Protein AF-A0A1Y1ML78-F1 (afdb_monomer)

Sequence (227 aa):
PRFTDDIIVRNSMIEGKWGEEERDGNLPIKSGQEFSLKIISGTEEYIIDINGTRYCTYKHRLPPHSVITALIWGKIRPFKFVVKNPQPIINPRDLFWRQLGGHLRRVESCVSGVTWGIGYDHTGWVYNYGWGGSFIGSLDSHNINSMTDSQDYRLYENQRWNPVSGYTSTGLPTDRHMWSDATGKQKRTRDQVKLPSMHWQWVSDWLVDFHVPGGVDREGWQLCAAA

Nearest PDB structures (foldseek):
  6gkt-assembly3_E  TM=9.398E-01  e=2.449E-03  Homo sapiens
  2d6p-assembly1_A  TM=9.690E-01  e=4.001E-03  Mus musculus
  7tky-assembly1_B  TM=9.718E-01  e=4.462E-03  Homo sapiens
  2d6k-assembly1_B  TM=9.780E-01  e=4.225E-03  Mus musculus
  5xri-assembly1_A-2  TM=9.310E-01  e=3.397E-03  Homo sapiens

Mean predicted aligned error: 16.48 Å

Solvent-accessible surface area (backbone atoms only — not comparable to full-atom values): 15276 Å² total; per-residue (Å²): 113,42,79,92,75,49,28,39,72,45,74,54,73,57,97,91,39,74,58,77,74,46,59,78,65,70,52,97,73,56,92,95,56,88,80,48,80,46,78,43,83,53,96,67,28,35,39,34,27,47,71,90,37,83,66,53,74,46,70,62,88,58,69,76,87,73,67,86,78,87,87,88,86,71,101,70,83,88,90,80,86,85,87,85,68,100,60,76,95,62,58,77,86,77,60,74,92,73,88,83,83,81,72,64,73,44,75,51,52,37,85,85,59,53,33,34,33,30,34,78,86,70,48,78,46,74,63,82,85,66,81,83,75,66,80,88,83,81,70,92,59,91,86,66,76,79,81,85,89,78,64,77,50,70,44,28,67,49,66,41,77,44,98,87,78,42,70,34,85,71,73,59,97,87,50,67,48,52,30,9,39,96,81,52,76,47,74,41,52,79,93,70,68,69,70,51,27,90,88,56,75,81,76,46,70,78,37,73,45,57,83,52,94,89,66,43,61,101,86,22,69,54,29,34,40,27,65

Radius of gyration: 25.61 Å; Cα contacts (8 Å, |Δi|>4): 288; chains: 1; bounding box: 55×56×71 Å

Foldseek 3Di:
DDVVVQWDWDWDQDPNDTDDIDTDFGNPDDPPDDKDWDWDDDPFWIFIDIRNHGGDIGGDPDDPLVDDDDDDDDPDDDPDDDDDDPDDNDDPVNDDDDQDADDFPDWAAAAVQWIWTARPVRDIGTDPPDPRFDDPPDDDPPRHDGDDDDDKDKKAADWDQDPPPGTDLDDDPPAQARIDDPVSHDHDDPVNDDDRYPPDDFPDFFDQAQDDDVGDPPVRHTTGITD

pLDDT: mean 77.48, std 15.76, range [42.16, 97.94]

Organism: Photinus pyralis (NCBI:txid7054)

Structure (mmCIF, N/CA/C/O backbone):
data_AF-A0A1Y1ML78-F1
#
_entry.id   AF-A0A1Y1ML78-F1
#
loop_
_atom_site.group_PDB
_atom_site.id
_atom_site.type_symbol
_atom_site.label_atom_id
_atom_site.label_alt_id
_atom_site.label_comp_id
_atom_site.label_asym_id
_atom_site.label_entity_id
_atom_site.label_seq_id
_atom_site.pdbx_PDB_ins_code
_atom_site.Cartn_x
_atom_site.Cartn_y
_atom_site.Cartn_z
_atom_site.occupancy
_atom_site.B_iso_or_equiv
_atom_site.auth_seq_id
_atom_site.auth_comp_id
_atom_site.auth_asym_id
_atom_site.auth_atom_id
_atom_site.pdbx_PDB_model_num
ATOM 1 N N . PRO A 1 1 ? -17.638 6.027 3.117 1.00 91.25 1 PRO A N 1
ATOM 2 C CA . PRO A 1 1 ? -18.590 7.165 3.026 1.00 91.25 1 PRO A CA 1
ATOM 3 C C . PRO A 1 1 ? -19.710 6.858 2.030 1.00 91.25 1 PRO A C 1
ATOM 5 O O . PRO A 1 1 ? -19.413 6.396 0.930 1.00 91.25 1 PRO A O 1
ATOM 8 N N . ARG A 1 2 ? -20.970 7.066 2.421 1.00 93.06 2 ARG A N 1
ATOM 9 C CA . ARG A 1 2 ? -22.145 6.909 1.556 1.00 93.06 2 ARG A CA 1
ATOM 10 C C . ARG A 1 2 ? -22.708 8.306 1.278 1.00 93.06 2 ARG A C 1
ATOM 12 O O . ARG A 1 2 ? -23.363 8.887 2.131 1.00 93.06 2 ARG A O 1
ATOM 19 N N . PHE A 1 3 ? -22.406 8.853 0.098 1.00 91.44 3 PHE A N 1
ATOM 20 C CA . PHE A 1 3 ? -22.818 10.212 -0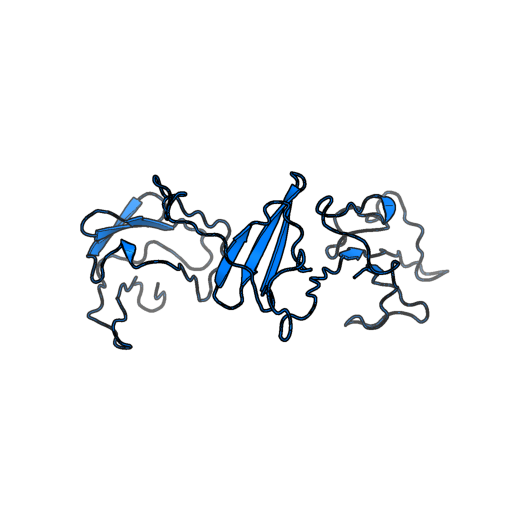.290 1.00 91.44 3 PHE A CA 1
ATOM 21 C C . PHE A 1 3 ? -24.328 10.349 -0.536 1.00 91.44 3 PHE A C 1
ATOM 23 O O . PHE A 1 3 ? -24.848 11.450 -0.439 1.00 91.44 3 PHE A O 1
ATOM 30 N N . THR A 1 4 ? -25.028 9.258 -0.861 1.00 90.88 4 THR A N 1
ATOM 31 C CA . THR A 1 4 ? -26.491 9.257 -1.053 1.00 90.88 4 THR A CA 1
ATOM 32 C C . THR A 1 4 ? -27.244 9.508 0.246 1.00 90.88 4 THR A C 1
ATOM 34 O O . THR A 1 4 ? -28.269 10.176 0.238 1.00 90.88 4 THR A O 1
ATOM 37 N N . ASP A 1 5 ? -26.704 8.985 1.345 1.00 90.31 5 ASP A N 1
ATOM 38 C CA . ASP A 1 5 ? -27.340 8.991 2.663 1.00 90.31 5 ASP A CA 1
ATOM 39 C C . ASP A 1 5 ? -26.718 10.064 3.574 1.00 90.31 5 ASP A C 1
ATOM 41 O O . ASP A 1 5 ? -27.026 10.118 4.759 1.00 90.31 5 ASP A O 1
ATOM 45 N N . ASP A 1 6 ? -25.793 10.862 3.028 1.00 93.06 6 ASP A N 1
ATOM 46 C CA . ASP A 1 6 ? -25.005 11.882 3.725 1.00 93.06 6 ASP A CA 1
ATOM 47 C C . ASP A 1 6 ? -24.329 11.375 5.016 1.00 93.06 6 ASP A C 1
ATOM 49 O O . ASP A 1 6 ? -24.326 12.041 6.051 1.00 93.06 6 ASP A O 1
ATOM 53 N N . ILE A 1 7 ? -23.740 10.167 4.966 1.00 94.56 7 ILE A N 1
ATOM 54 C CA . ILE A 1 7 ? -23.256 9.479 6.175 1.00 94.56 7 ILE A CA 1
ATOM 55 C C . ILE A 1 7 ? -21.919 8.748 5.999 1.00 94.56 7 ILE A C 1
ATOM 57 O O . ILE A 1 7 ? -21.563 8.240 4.926 1.00 94.56 7 ILE A O 1
ATOM 61 N N . ILE A 1 8 ? -21.174 8.619 7.099 1.00 96.25 8 ILE A N 1
ATOM 62 C CA . ILE A 1 8 ? -20.005 7.739 7.201 1.00 96.25 8 ILE A CA 1
ATOM 63 C C . ILE A 1 8 ? -20.336 6.557 8.112 1.00 96.25 8 ILE A C 1
ATOM 65 O O . ILE A 1 8 ? -20.414 6.683 9.331 1.00 96.25 8 ILE A O 1
ATOM 69 N N . VAL A 1 9 ? -20.465 5.380 7.499 1.00 96.94 9 VAL A N 1
ATOM 70 C CA . VAL A 1 9 ? -20.658 4.115 8.215 1.00 96.94 9 VAL A CA 1
ATOM 71 C C . VAL A 1 9 ? -19.310 3.500 8.583 1.00 96.94 9 VAL A C 1
ATOM 73 O O . VAL A 1 9 ? -18.439 3.367 7.719 1.00 96.94 9 VAL A O 1
ATOM 76 N N . ARG A 1 10 ? -19.166 3.094 9.846 1.00 97.38 10 ARG A N 1
ATOM 77 C CA . ARG A 1 10 ? -18.041 2.299 10.364 1.00 97.38 10 ARG A CA 1
ATOM 78 C C . ARG A 1 10 ? -18.559 0.953 10.862 1.00 97.38 10 ARG A C 1
ATOM 80 O O . ARG A 1 10 ? -19.623 0.887 11.473 1.00 97.38 10 ARG A O 1
ATOM 87 N N . ASN A 1 11 ? -17.832 -0.122 10.573 1.00 97.88 11 ASN A N 1
ATOM 88 C CA . ASN A 1 11 ? -18.196 -1.470 11.002 1.00 97.88 11 ASN A CA 1
ATOM 89 C C . ASN A 1 11 ? -16.965 -2.394 11.003 1.00 97.88 11 ASN A C 1
ATOM 91 O O . ASN A 1 11 ? -15.931 -2.055 10.429 1.00 97.88 11 ASN A O 1
ATOM 95 N N . SER A 1 12 ? -17.102 -3.569 11.615 1.00 97.38 12 SER A N 1
ATOM 96 C CA . SER A 1 12 ? -16.136 -4.666 11.586 1.00 97.38 12 SER A CA 1
ATOM 97 C C . SER A 1 12 ? -16.794 -5.901 10.979 1.00 97.38 12 SER A C 1
ATOM 99 O O . SER A 1 12 ? -17.927 -6.234 11.334 1.00 97.38 12 SER A O 1
ATOM 101 N N . MET A 1 13 ? -16.085 -6.580 10.077 1.00 95.44 13 MET A N 1
ATOM 102 C CA . MET A 1 13 ? -16.459 -7.916 9.617 1.00 95.44 13 MET A CA 1
ATOM 103 C C . MET A 1 13 ? -15.637 -8.946 10.394 1.00 95.44 13 MET A C 1
ATOM 105 O O . MET A 1 13 ? -14.412 -8.950 10.297 1.00 95.44 13 MET A O 1
ATOM 109 N N . ILE A 1 14 ? -16.307 -9.806 11.156 1.00 93.69 14 ILE A N 1
ATOM 110 C CA . ILE A 1 14 ? -15.690 -10.846 11.988 1.00 93.69 14 ILE A CA 1
ATOM 111 C C . ILE A 1 14 ? -16.315 -12.177 11.570 1.00 93.69 14 ILE A C 1
ATOM 113 O O . ILE A 1 14 ? -17.536 -12.279 11.479 1.00 93.69 14 ILE A O 1
ATOM 117 N N . GLU A 1 15 ? -15.483 -13.165 11.229 1.00 93.06 15 GLU A N 1
ATOM 118 C CA . GLU A 1 15 ? -15.935 -14.489 10.759 1.00 93.06 15 GLU A CA 1
ATOM 119 C C . GLU A 1 15 ? -16.937 -14.413 9.587 1.00 93.06 15 GLU A C 1
ATOM 121 O O . GLU A 1 15 ? -17.946 -15.115 9.532 1.00 93.06 15 GLU A O 1
ATOM 126 N N . GLY A 1 16 ? -16.679 -13.500 8.644 1.00 93.56 16 GLY A N 1
ATOM 127 C CA . GLY A 1 16 ? -17.520 -13.295 7.459 1.00 93.56 16 GLY A CA 1
ATOM 128 C C . GLY A 1 16 ? -18.852 -12.583 7.723 1.00 93.56 16 GLY A C 1
ATOM 129 O O . GLY A 1 16 ? -19.645 -12.428 6.795 1.00 93.56 16 GLY A O 1
ATOM 130 N N . LYS A 1 17 ? -19.112 -12.120 8.952 1.00 95.94 17 LYS A N 1
ATOM 131 C CA . LYS A 1 17 ? -20.347 -11.416 9.325 1.00 95.94 17 LYS A CA 1
ATOM 132 C C . LYS A 1 17 ? -20.062 -9.969 9.704 1.00 95.94 17 LYS A C 1
ATOM 134 O O . LYS A 1 17 ? -19.121 -9.680 10.439 1.00 95.94 17 LYS A O 1
ATOM 139 N N . TRP A 1 18 ? -20.892 -9.056 9.210 1.00 97.12 18 TRP A N 1
ATOM 140 C CA . TRP A 1 18 ? -20.875 -7.659 9.638 1.00 97.12 18 TRP A CA 1
ATOM 141 C C . TRP A 1 18 ? -21.484 -7.519 11.035 1.00 97.12 18 TRP A C 1
ATOM 143 O O . TRP A 1 18 ? -22.532 -8.103 11.309 1.00 97.12 18 TRP A O 1
ATOM 153 N N . GLY A 1 19 ? -20.835 -6.741 11.900 1.00 97.31 19 GLY A N 1
ATOM 154 C CA . GLY A 1 19 ? -21.378 -6.366 13.205 1.00 97.31 19 GLY A CA 1
ATOM 155 C C . GLY A 1 19 ? -22.355 -5.188 13.134 1.00 97.31 19 GLY A C 1
ATOM 156 O O . GLY A 1 19 ? -22.859 -4.830 12.067 1.00 97.31 19 GLY A O 1
ATOM 157 N N . GLU A 1 20 ? -22.591 -4.544 14.278 1.00 97.31 20 GLU A N 1
ATOM 158 C CA . GLU A 1 20 ? -23.442 -3.351 14.355 1.00 97.31 20 GLU A CA 1
ATOM 159 C C . GLU A 1 20 ? -22.788 -2.142 13.676 1.00 97.31 20 GLU A C 1
ATOM 161 O O . GLU A 1 20 ? -21.602 -1.866 13.867 1.00 97.31 20 GLU A O 1
ATOM 166 N N . GLU A 1 21 ? -23.548 -1.406 12.872 1.00 97.94 21 GLU A N 1
ATOM 167 C CA . GLU A 1 21 ? -23.043 -0.218 12.188 1.00 97.94 21 GLU A CA 1
ATOM 168 C C . GLU A 1 21 ? -23.009 1.000 13.120 1.00 97.94 21 GLU A C 1
ATOM 170 O O . GLU A 1 21 ? -24.004 1.340 13.754 1.00 97.94 21 GLU A O 1
ATOM 175 N N . GLU A 1 22 ? -21.887 1.718 13.122 1.00 97.88 22 GLU A N 1
ATOM 176 C CA . GLU A 1 22 ? -21.772 3.036 13.748 1.00 97.88 22 GLU A CA 1
ATOM 177 C C . GLU A 1 22 ? -21.958 4.123 12.687 1.00 97.88 22 GLU A C 1
ATOM 179 O O . GLU A 1 22 ? -21.283 4.144 11.649 1.00 97.88 22 GLU A O 1
ATOM 184 N N . ARG A 1 23 ? -22.934 4.998 12.938 1.00 95.56 23 ARG A N 1
ATOM 185 C CA . ARG A 1 23 ? -23.524 5.930 11.965 1.00 95.56 23 ARG A CA 1
ATOM 186 C C . ARG A 1 23 ? -23.559 7.381 12.458 1.00 95.56 23 ARG A C 1
ATOM 188 O O . ARG A 1 23 ? -24.080 8.242 11.766 1.00 95.56 23 ARG A O 1
ATOM 195 N N . ASP A 1 24 ? -23.025 7.652 13.642 1.00 90.44 24 ASP A N 1
ATOM 196 C CA . ASP A 1 24 ? -22.915 8.998 14.205 1.00 90.44 24 ASP A CA 1
ATOM 197 C C . ASP A 1 24 ? -22.038 9.934 13.347 1.00 90.44 24 ASP A C 1
ATOM 199 O O . ASP A 1 24 ? -21.115 9.508 12.644 1.00 90.44 24 ASP A O 1
ATOM 203 N N . GLY A 1 25 ? -22.335 11.231 13.429 1.00 87.88 25 GLY A N 1
ATOM 204 C CA . GLY A 1 25 ? -21.662 12.280 12.663 1.00 87.88 25 GLY A CA 1
ATOM 205 C C . GLY A 1 25 ? -22.311 12.571 11.305 1.00 87.88 25 GLY A C 1
ATOM 206 O O . GLY A 1 25 ? -23.075 11.779 10.761 1.00 87.88 25 GLY A O 1
ATOM 207 N N . ASN A 1 26 ? -22.027 13.761 10.779 1.00 89.94 26 ASN A N 1
ATOM 208 C CA . ASN A 1 26 ? -22.438 14.199 9.442 1.00 89.94 26 ASN A CA 1
ATOM 209 C C . ASN A 1 26 ? -21.429 13.741 8.372 1.00 89.94 26 ASN A C 1
ATOM 211 O O . ASN A 1 26 ? -20.429 13.105 8.682 1.00 89.94 26 ASN A O 1
ATOM 215 N N . LEU A 1 27 ? -21.639 14.079 7.100 1.00 94.31 27 LEU A N 1
ATOM 216 C CA . LEU A 1 27 ? -20.634 13.848 6.060 1.00 94.31 27 LEU A CA 1
ATOM 217 C C . LEU A 1 27 ? -19.772 15.108 5.828 1.00 94.31 27 LEU A C 1
ATOM 219 O O . LEU A 1 27 ? -20.187 16.026 5.123 1.00 94.31 27 LEU A O 1
ATOM 223 N N . PRO A 1 28 ? -18.534 15.181 6.357 1.00 94.81 28 PRO A N 1
ATOM 224 C CA . PRO A 1 28 ? -17.668 16.361 6.220 1.00 94.81 28 PRO A CA 1
ATOM 225 C C . PRO A 1 28 ? -16.954 16.472 4.859 1.00 94.81 28 PRO A C 1
ATOM 227 O O . PRO A 1 28 ? -16.041 17.285 4.705 1.00 94.81 28 PRO A O 1
ATOM 230 N N . ILE A 1 29 ? -17.310 15.639 3.878 1.00 94.75 29 ILE A N 1
ATOM 231 C CA . ILE A 1 29 ? -16.657 15.573 2.564 1.00 94.75 29 ILE A CA 1
ATOM 232 C C . ILE A 1 29 ? -17.686 15.684 1.444 1.00 94.75 29 ILE A C 1
ATOM 234 O O . ILE A 1 29 ? -18.816 15.225 1.575 1.00 94.75 29 ILE A O 1
ATOM 238 N N . LYS A 1 30 ? -17.279 16.254 0.308 1.00 93.31 30 LYS A N 1
ATOM 239 C CA . LYS A 1 30 ? -18.128 16.414 -0.879 1.00 93.31 30 LYS A CA 1
ATOM 240 C C . LYS A 1 30 ? -17.485 15.759 -2.094 1.00 93.31 30 LYS A C 1
ATOM 242 O O . LYS A 1 30 ? -16.262 15.694 -2.203 1.00 93.31 30 LYS A O 1
ATOM 247 N N . SER A 1 31 ? -18.316 15.277 -3.017 1.00 92.00 31 SER A N 1
ATOM 248 C CA . SER A 1 31 ? -17.833 14.721 -4.284 1.00 92.00 31 SER A CA 1
ATOM 249 C C . SER A 1 31 ? -17.020 15.767 -5.054 1.00 92.00 31 SER A C 1
ATOM 251 O O . SER A 1 31 ? -17.418 16.927 -5.136 1.00 92.00 31 SER A O 1
ATOM 253 N N . GLY A 1 32 ? -15.873 15.359 -5.600 1.00 91.88 32 GLY A N 1
ATOM 254 C CA . GLY A 1 32 ? -14.953 16.236 -6.332 1.00 91.88 32 GLY A CA 1
ATOM 255 C C . GLY A 1 32 ? -14.038 17.100 -5.457 1.00 91.88 32 GLY A C 1
ATOM 256 O O . GLY A 1 32 ? -13.107 17.695 -5.989 1.00 91.88 32 GLY A O 1
ATOM 257 N N . GLN A 1 33 ? -14.251 17.145 -4.138 1.00 93.69 33 GLN A N 1
ATOM 258 C CA . GLN A 1 33 ? -13.395 17.889 -3.219 1.00 93.69 33 GLN A CA 1
ATOM 259 C C . GLN A 1 33 ? -12.264 17.006 -2.677 1.00 93.69 33 GLN A C 1
ATOM 261 O O . GLN A 1 33 ? -12.469 15.840 -2.330 1.00 93.69 33 GLN A O 1
ATOM 266 N N . GLU A 1 34 ? -11.070 17.581 -2.561 1.00 95.88 34 GLU A N 1
ATOM 267 C CA . GLU A 1 34 ? -9.964 16.955 -1.841 1.00 95.88 34 GLU A CA 1
ATOM 268 C C . GLU A 1 34 ? -10.246 16.913 -0.335 1.00 95.88 34 GLU A C 1
ATOM 270 O O . GLU A 1 34 ? -10.836 17.832 0.239 1.00 95.88 34 GLU A O 1
ATOM 275 N N . PHE A 1 35 ? -9.803 15.843 0.319 1.00 96.19 35 PHE A N 1
ATOM 276 C CA . PHE A 1 35 ? -9.880 15.718 1.767 1.00 96.19 35 PHE A CA 1
ATOM 277 C C . PHE A 1 35 ? -8.665 14.973 2.311 1.00 96.19 35 PHE A C 1
ATOM 279 O O . PHE A 1 35 ? -8.008 14.208 1.600 1.00 96.19 35 PHE A O 1
ATOM 286 N N . SER A 1 36 ? -8.385 15.173 3.596 1.00 96.94 36 SER A N 1
ATOM 287 C CA . SER A 1 36 ? -7.422 14.356 4.335 1.00 96.94 36 SER A CA 1
ATOM 288 C C . SER A 1 36 ? -8.148 13.471 5.340 1.00 96.94 36 SER A C 1
ATOM 290 O O . SER A 1 36 ? -9.052 13.925 6.035 1.00 96.94 36 SER A O 1
ATOM 292 N N . LEU A 1 37 ? -7.744 12.204 5.407 1.00 96.81 37 LEU A N 1
ATOM 293 C CA . LEU A 1 37 ? -8.207 11.238 6.397 1.00 96.81 37 LEU A CA 1
ATOM 294 C C . LEU A 1 37 ? -7.004 10.778 7.208 1.00 96.81 37 LEU A C 1
ATOM 296 O O . LEU A 1 37 ? -6.008 10.318 6.644 1.00 96.81 37 LEU A O 1
ATOM 300 N N . LYS A 1 38 ? -7.105 10.889 8.527 1.00 97.62 38 LYS A N 1
ATOM 301 C CA . LYS A 1 38 ? -6.108 10.369 9.454 1.00 97.62 38 LYS A CA 1
ATOM 302 C C . LYS A 1 38 ? -6.803 9.433 10.429 1.00 97.62 38 LYS A C 1
ATOM 304 O O . LYS A 1 38 ? -7.734 9.837 11.115 1.00 97.62 38 LYS A O 1
ATOM 309 N N . ILE A 1 39 ? -6.331 8.195 10.477 1.00 97.25 39 ILE A N 1
ATOM 310 C CA . ILE A 1 39 ? -6.790 7.186 11.427 1.00 97.25 39 ILE A CA 1
ATOM 311 C C . ILE A 1 39 ? -5.627 6.917 12.374 1.00 97.25 39 ILE A C 1
ATOM 313 O O . ILE A 1 39 ? -4.540 6.545 11.932 1.00 97.25 39 ILE A O 1
ATOM 317 N N . ILE A 1 40 ? -5.840 7.153 13.662 1.00 95.75 40 ILE A N 1
ATOM 318 C CA . ILE A 1 40 ? -4.848 6.938 14.713 1.00 95.75 40 ILE A CA 1
ATOM 319 C C . ILE A 1 40 ? -5.333 5.761 15.554 1.00 95.75 40 ILE A C 1
ATOM 321 O O . ILE A 1 40 ? -6.445 5.793 16.072 1.00 95.75 40 ILE A O 1
ATOM 325 N N . SER A 1 41 ? -4.510 4.724 15.696 1.00 94.75 41 SER A N 1
ATOM 326 C CA . SER A 1 41 ? -4.796 3.630 16.627 1.00 94.75 41 SER A CA 1
ATOM 327 C C . SER A 1 41 ? -4.455 4.084 18.045 1.00 94.75 41 SER A C 1
ATOM 329 O O . SER A 1 41 ? -3.278 4.195 18.385 1.00 94.75 41 SER A O 1
ATOM 331 N N . GLY A 1 42 ? -5.473 4.385 18.850 1.00 92.88 42 GLY A N 1
ATOM 332 C CA . GLY A 1 42 ? -5.331 4.577 20.291 1.00 92.88 42 GLY A CA 1
ATOM 333 C C . GLY A 1 42 ? -5.358 3.244 21.041 1.00 92.88 42 GLY A C 1
ATOM 334 O O . GLY A 1 42 ? -5.428 2.177 20.427 1.00 92.88 42 GLY A O 1
ATOM 335 N N . THR A 1 43 ? -5.321 3.312 22.373 1.00 92.00 43 THR A N 1
ATOM 336 C CA . THR A 1 43 ? -5.346 2.127 23.247 1.00 92.00 43 THR A CA 1
ATOM 337 C C . THR A 1 43 ? -6.680 1.380 23.170 1.00 92.00 43 THR A C 1
ATOM 339 O O . THR A 1 43 ? -6.683 0.169 22.997 1.00 92.00 43 THR A O 1
ATOM 342 N N . GLU A 1 44 ? -7.803 2.103 23.216 1.00 95.12 44 GLU A N 1
ATOM 343 C CA . GLU A 1 44 ? -9.160 1.522 23.292 1.00 95.12 44 GLU A CA 1
ATOM 344 C C . GLU A 1 44 ? -9.976 1.693 22.001 1.00 95.12 44 GLU A C 1
ATOM 346 O O . GLU A 1 44 ? -10.981 1.019 21.767 1.00 95.12 44 GLU A O 1
ATOM 351 N N . GLU A 1 45 ? -9.560 2.622 21.146 1.00 97.44 45 GLU A N 1
ATOM 352 C CA . GLU A 1 45 ? -10.323 3.028 19.974 1.00 97.44 45 GLU A CA 1
ATOM 353 C C . GLU A 1 45 ? -9.421 3.549 18.860 1.00 97.44 45 GLU A C 1
ATOM 355 O O . GLU A 1 45 ? -8.306 4.034 19.082 1.00 97.44 45 GLU A O 1
ATOM 360 N N . TYR A 1 46 ? -9.940 3.496 17.641 1.00 97.75 46 TYR A N 1
ATOM 361 C CA . TYR A 1 46 ? -9.450 4.311 16.552 1.00 97.75 46 TYR A CA 1
ATOM 362 C C . TYR A 1 46 ? -9.994 5.724 16.677 1.00 97.75 46 TYR A C 1
ATOM 364 O O . TYR A 1 46 ? -11.183 5.962 16.873 1.00 97.75 46 TYR A O 1
ATOM 372 N N . ILE A 1 47 ? -9.098 6.672 16.489 1.00 97.69 47 ILE A N 1
ATOM 373 C CA . ILE A 1 47 ? -9.382 8.090 16.407 1.00 97.69 47 ILE A CA 1
ATOM 374 C C . ILE A 1 47 ? -9.390 8.470 14.929 1.00 97.69 47 ILE A C 1
ATOM 376 O O . ILE A 1 47 ? -8.404 8.232 14.227 1.00 97.69 47 ILE A O 1
ATOM 380 N N . ILE A 1 48 ? -10.486 9.062 14.458 1.00 97.62 48 ILE A N 1
ATOM 381 C CA . ILE A 1 48 ? -10.664 9.410 13.049 1.00 97.62 48 ILE A CA 1
ATOM 382 C C . ILE A 1 48 ? -10.740 10.930 12.927 1.00 97.62 48 ILE A C 1
ATOM 384 O O . ILE A 1 48 ? -11.704 11.551 13.378 1.00 97.62 4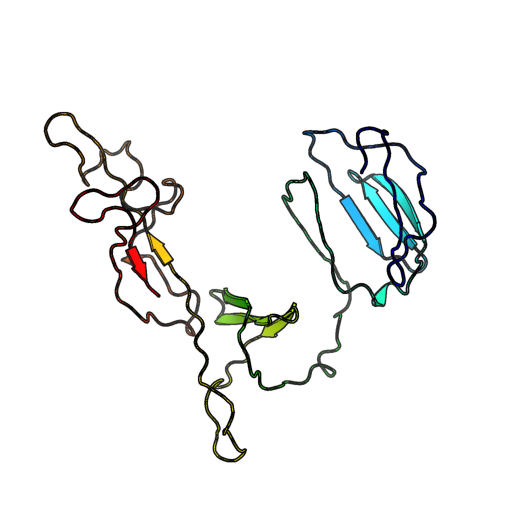8 ILE A O 1
ATOM 388 N N . ASP A 1 49 ? -9.735 11.524 12.286 1.00 97.88 49 ASP A N 1
ATOM 389 C CA . ASP A 1 49 ? -9.743 12.935 11.903 1.00 97.88 49 ASP A CA 1
ATOM 390 C C . ASP A 1 49 ? -10.004 13.062 10.397 1.00 97.88 49 ASP A C 1
ATOM 392 O O . ASP A 1 49 ? -9.397 12.356 9.580 1.00 97.88 49 ASP A O 1
ATOM 396 N N . ILE A 1 50 ? -10.856 14.015 10.022 1.00 97.38 50 ILE A N 1
ATOM 397 C CA . ILE A 1 50 ? -11.109 14.396 8.632 1.00 97.38 50 ILE A CA 1
ATOM 398 C C . ILE A 1 50 ? -10.800 15.883 8.481 1.00 97.38 50 ILE A C 1
ATOM 400 O O . ILE A 1 50 ? -11.264 16.705 9.266 1.00 97.38 50 ILE A O 1
ATOM 404 N N . ASN A 1 51 ? -9.989 16.238 7.482 1.00 96.25 51 ASN A N 1
ATOM 405 C CA . ASN A 1 51 ? -9.578 17.623 7.212 1.00 96.25 51 ASN A CA 1
ATOM 406 C C . ASN A 1 51 ? -8.915 18.325 8.409 1.00 96.25 51 ASN A C 1
ATOM 408 O O . ASN A 1 51 ? -9.042 19.531 8.587 1.00 96.25 51 ASN A O 1
ATOM 412 N N . GLY A 1 52 ? -8.180 17.563 9.224 1.00 95.69 52 GLY A N 1
ATOM 413 C CA . GLY A 1 52 ? -7.473 18.078 10.399 1.00 95.69 52 GLY A CA 1
ATOM 414 C C . GLY A 1 52 ? -8.345 18.261 11.645 1.00 95.69 52 GLY A C 1
ATOM 415 O O . GLY A 1 52 ? -7.805 18.587 12.699 1.00 95.69 52 GLY A O 1
ATOM 416 N N . THR A 1 53 ? -9.651 18.006 11.559 1.00 95.94 53 THR A N 1
ATOM 417 C CA . THR A 1 53 ? -10.583 18.075 12.689 1.00 95.94 53 THR A CA 1
ATOM 418 C C . THR A 1 53 ? -11.001 16.672 13.114 1.00 95.94 53 THR A C 1
ATOM 420 O O . THR A 1 53 ? -11.220 15.802 12.268 1.00 95.94 53 THR A O 1
ATOM 423 N N . ARG A 1 54 ? -11.132 16.446 14.427 1.00 96.50 54 ARG A N 1
ATOM 424 C CA . ARG A 1 54 ? -11.671 15.192 14.962 1.00 96.50 54 ARG A CA 1
ATOM 425 C C . ARG A 1 54 ? -13.087 14.987 14.434 1.00 96.50 54 ARG A C 1
ATOM 427 O O . ARG A 1 54 ? -13.959 15.805 14.707 1.00 96.50 54 ARG A O 1
ATOM 434 N N . TYR A 1 55 ? -13.297 13.898 13.704 1.00 97.06 55 TYR A N 1
ATOM 435 C CA . TYR A 1 55 ? -14.611 13.522 13.198 1.00 97.06 55 TYR A CA 1
ATOM 436 C C . TYR A 1 55 ? -15.341 12.637 14.211 1.00 97.06 55 TYR A C 1
ATOM 438 O O . TYR A 1 55 ? -16.412 12.997 14.688 1.00 97.06 55 TYR A O 1
ATOM 446 N N . CYS A 1 56 ? -14.740 11.505 14.581 1.00 97.00 56 CYS A N 1
ATOM 447 C CA . CYS A 1 56 ? -15.321 10.564 15.537 1.00 97.00 56 CYS A CA 1
ATOM 448 C C . CYS A 1 56 ? -14.250 9.653 16.152 1.00 97.00 56 CYS A C 1
ATOM 450 O O . CYS A 1 56 ? -13.051 9.770 15.858 1.00 97.00 56 CYS A O 1
ATOM 452 N N . THR A 1 57 ? -14.697 8.722 16.991 1.00 97.38 57 THR A N 1
ATOM 453 C CA . THR A 1 57 ? -13.913 7.556 17.394 1.00 97.38 57 THR A CA 1
ATOM 454 C C . THR A 1 57 ? -14.630 6.266 16.988 1.00 97.38 57 THR A C 1
ATOM 456 O O . THR A 1 57 ? -15.798 6.285 16.594 1.00 97.38 57 THR A O 1
ATOM 459 N N . TYR A 1 58 ? -13.899 5.154 16.976 1.00 97.94 58 TYR A N 1
ATOM 460 C CA . TYR A 1 58 ? -14.417 3.822 16.675 1.00 97.94 58 TYR A CA 1
ATOM 461 C C . TYR A 1 58 ? -13.753 2.817 17.612 1.00 97.94 58 TYR A C 1
ATOM 463 O O . TYR A 1 58 ? -12.550 2.577 17.500 1.00 97.94 58 TYR A O 1
ATOM 471 N N . LYS A 1 59 ? -14.511 2.256 18.558 1.00 97.88 59 LYS A N 1
ATOM 472 C CA . LYS A 1 59 ? -13.962 1.328 19.557 1.00 97.88 59 LYS A CA 1
ATOM 473 C C . LYS A 1 59 ? -13.380 0.084 18.893 1.00 97.88 59 LYS A C 1
ATOM 475 O O . LYS A 1 59 ? -13.952 -0.449 17.940 1.00 97.88 59 LYS A O 1
ATOM 480 N N . HIS A 1 60 ? -12.260 -0.403 19.421 1.00 97.31 60 HIS A N 1
ATOM 481 C CA . HIS A 1 60 ? -11.650 -1.638 18.932 1.00 97.31 60 HIS A CA 1
ATOM 482 C C . HIS A 1 60 ? -12.601 -2.817 19.164 1.00 97.31 60 HIS A C 1
ATOM 484 O O . HIS A 1 60 ? -12.970 -3.113 20.297 1.00 97.31 60 HIS A O 1
ATOM 490 N N . ARG A 1 61 ? -13.001 -3.501 18.086 1.00 97.12 61 ARG A N 1
ATOM 491 C CA . ARG A 1 61 ? -13.789 -4.752 18.156 1.00 97.12 61 ARG A CA 1
ATOM 492 C C . ARG A 1 61 ? -12.936 -6.008 17.989 1.00 97.12 61 ARG A C 1
ATOM 494 O O . ARG A 1 61 ? -13.388 -7.109 18.275 1.00 97.12 61 ARG A O 1
ATOM 501 N N . LEU A 1 62 ? -11.706 -5.824 17.525 1.00 94.81 62 LEU A N 1
ATOM 502 C CA . LEU A 1 62 ? -10.650 -6.822 17.459 1.00 94.81 62 LEU A CA 1
ATOM 503 C C . LEU A 1 62 ? -9.369 -6.194 18.015 1.00 94.81 62 LEU A C 1
ATOM 505 O O . LEU A 1 62 ? -9.251 -4.965 18.014 1.00 94.81 62 LEU A O 1
ATOM 509 N N . PRO A 1 63 ? -8.395 -7.001 18.461 1.00 92.38 63 PRO A N 1
ATOM 510 C CA . PRO A 1 63 ? -7.136 -6.465 18.948 1.00 92.38 63 PRO A CA 1
ATOM 511 C C . PRO A 1 63 ? -6.445 -5.623 17.860 1.00 92.38 63 PRO A C 1
ATOM 513 O O . PRO A 1 63 ? -6.212 -6.137 16.763 1.00 92.38 63 PRO A O 1
ATOM 516 N N . PRO A 1 64 ? -6.075 -4.356 18.122 1.00 89.88 64 PRO A N 1
ATOM 517 C CA . PRO A 1 64 ? -5.573 -3.453 17.081 1.00 89.88 64 PRO A CA 1
ATOM 518 C C . PRO A 1 64 ? -4.268 -3.937 16.436 1.00 89.88 64 PRO A C 1
ATOM 520 O O . PRO A 1 64 ? -4.018 -3.662 15.265 1.00 89.88 64 PRO A O 1
ATOM 523 N N . HIS A 1 65 ? -3.462 -4.715 17.166 1.00 84.06 65 HIS A N 1
ATOM 524 C CA . HIS A 1 65 ? -2.229 -5.326 16.661 1.00 84.06 65 HIS A CA 1
ATOM 525 C C . HIS A 1 65 ? -2.463 -6.439 15.623 1.00 84.06 65 HIS A C 1
ATOM 527 O O . HIS A 1 65 ? -1.520 -6.847 14.956 1.00 84.06 65 HIS A O 1
ATOM 533 N N . SER A 1 66 ? -3.697 -6.930 15.467 1.00 86.56 66 SER A N 1
ATOM 534 C CA . SER A 1 66 ? -4.047 -7.906 14.424 1.00 86.56 66 SER A CA 1
ATOM 535 C C . SER A 1 66 ? -4.201 -7.276 13.032 1.00 86.56 66 SER A C 1
ATOM 537 O O . SER A 1 66 ? -4.263 -7.989 12.030 1.00 86.56 66 SER A O 1
ATOM 539 N N . VAL A 1 67 ? -4.245 -5.941 12.939 1.00 87.62 67 VAL A N 1
ATOM 540 C CA . VAL A 1 67 ? -4.385 -5.233 11.663 1.00 87.62 67 VAL A CA 1
ATOM 541 C C . VAL A 1 67 ? -3.044 -5.192 10.933 1.00 87.62 67 VAL A C 1
ATOM 543 O O . VAL A 1 67 ? -2.150 -4.427 11.282 1.00 87.62 67 VAL A O 1
ATOM 546 N N . ILE A 1 68 ? -2.935 -5.986 9.870 1.00 81.06 68 ILE A N 1
ATOM 547 C CA . ILE A 1 68 ? -1.722 -6.092 9.040 1.00 81.06 68 ILE A CA 1
ATOM 548 C C . ILE A 1 68 ? -1.861 -5.440 7.660 1.00 81.06 68 ILE A C 1
ATOM 550 O O . ILE A 1 68 ? -0.884 -5.294 6.931 1.00 81.06 68 ILE A O 1
ATOM 554 N N . THR A 1 69 ? -3.076 -5.077 7.250 1.00 83.69 69 THR A N 1
ATOM 555 C CA . THR A 1 69 ? -3.355 -4.600 5.890 1.00 83.69 69 THR A CA 1
ATOM 556 C C . THR A 1 69 ? -4.335 -3.439 5.918 1.00 83.69 69 THR A C 1
ATOM 558 O O . THR A 1 69 ? -5.345 -3.478 6.615 1.00 83.69 69 THR A O 1
ATOM 561 N N . ALA A 1 70 ? -4.049 -2.416 5.113 1.00 89.25 70 ALA A N 1
ATOM 562 C CA . ALA A 1 70 ? -4.958 -1.314 4.837 1.00 89.25 70 ALA A CA 1
ATOM 563 C C . ALA A 1 70 ? -5.377 -1.366 3.364 1.00 89.25 70 ALA A C 1
ATOM 565 O O . ALA A 1 70 ? -4.530 -1.316 2.472 1.00 89.25 70 ALA A O 1
ATOM 566 N N . LEU A 1 71 ? -6.683 -1.455 3.112 1.00 89.25 71 LEU A N 1
ATOM 567 C CA . LEU A 1 71 ? -7.257 -1.477 1.769 1.00 89.25 71 LEU A CA 1
ATOM 568 C C . LEU A 1 71 ? -8.087 -0.212 1.539 1.00 89.25 71 LEU A C 1
ATOM 570 O O . LEU A 1 71 ? -8.931 0.145 2.358 1.00 89.25 71 LEU A O 1
ATOM 574 N N . ILE A 1 72 ? -7.871 0.440 0.398 1.00 89.50 72 ILE A N 1
ATOM 575 C CA . ILE A 1 72 ? -8.692 1.560 -0.069 1.00 89.50 72 ILE A CA 1
ATOM 576 C C . ILE A 1 72 ? -9.399 1.109 -1.342 1.00 89.50 72 ILE A C 1
ATOM 578 O O . ILE A 1 72 ? -8.754 0.692 -2.302 1.00 89.50 72 ILE A O 1
ATOM 582 N N . TRP A 1 73 ? -10.725 1.201 -1.347 1.00 88.50 73 TRP A N 1
ATOM 583 C CA . TRP A 1 73 ? -11.571 0.783 -2.460 1.00 88.50 73 TRP A CA 1
ATOM 584 C C . TRP A 1 73 ? -12.651 1.828 -2.754 1.00 88.50 73 TRP A C 1
ATOM 586 O O . TRP A 1 73 ? -13.080 2.571 -1.869 1.00 88.50 73 TRP A O 1
ATOM 596 N N . GLY A 1 74 ? -13.131 1.841 -3.997 1.00 90.44 74 GLY A N 1
ATOM 597 C CA . GLY A 1 74 ? -14.268 2.640 -4.446 1.00 90.44 74 GLY A CA 1
ATOM 598 C C . GLY A 1 74 ? -13.862 3.808 -5.340 1.00 90.44 74 GLY A C 1
ATOM 599 O O . GLY A 1 74 ? -12.756 3.858 -5.872 1.00 90.44 74 GLY A O 1
ATOM 600 N N . LYS A 1 75 ? -14.783 4.761 -5.524 1.00 90.62 75 LYS A N 1
ATOM 601 C CA . LYS A 1 75 ? -14.579 5.957 -6.358 1.00 90.62 75 LYS A CA 1
ATOM 602 C C . LYS A 1 75 ? -13.744 7.006 -5.612 1.00 90.62 75 LYS A C 1
ATOM 604 O O . LYS A 1 75 ? -14.266 8.031 -5.186 1.00 90.62 75 LYS A O 1
ATOM 609 N N . ILE A 1 76 ? -12.457 6.727 -5.426 1.00 90.12 76 ILE A N 1
ATOM 610 C CA . ILE A 1 76 ? -11.495 7.614 -4.763 1.00 90.12 76 ILE A CA 1
ATOM 611 C C . ILE A 1 76 ? -10.170 7.620 -5.526 1.00 90.12 76 ILE A C 1
ATOM 613 O O . ILE A 1 76 ? -9.723 6.588 -6.022 1.00 90.12 76 ILE A O 1
ATOM 617 N N . ARG A 1 77 ? -9.526 8.788 -5.608 1.00 91.19 77 ARG A N 1
ATOM 618 C CA . ARG A 1 77 ? -8.183 8.934 -6.175 1.00 91.19 77 ARG A CA 1
ATOM 619 C C . ARG A 1 77 ? -7.187 9.221 -5.047 1.00 91.19 77 ARG A C 1
ATOM 621 O O . ARG A 1 77 ? -7.221 10.322 -4.502 1.00 91.19 77 ARG A O 1
ATOM 628 N N . PRO A 1 78 ? -6.324 8.267 -4.658 1.00 88.50 78 PRO A N 1
ATOM 629 C CA . PRO A 1 78 ? -5.325 8.514 -3.627 1.00 88.50 78 PRO A CA 1
ATOM 630 C C . PRO A 1 78 ? -4.194 9.393 -4.178 1.00 88.50 78 PRO A C 1
ATOM 632 O O . PRO A 1 78 ? -3.627 9.095 -5.226 1.00 88.50 78 PRO A O 1
ATOM 635 N N . PHE A 1 79 ? -3.848 10.457 -3.453 1.00 90.38 79 PHE A N 1
ATOM 636 C CA . PHE A 1 79 ? -2.691 11.310 -3.767 1.00 90.38 79 PHE A CA 1
ATOM 637 C C . PHE A 1 79 ? -1.473 10.971 -2.907 1.00 90.38 79 PHE A C 1
ATOM 639 O O . PHE A 1 79 ? -0.338 11.005 -3.375 1.00 90.38 79 PHE A O 1
ATOM 646 N N . LYS A 1 80 ? -1.705 10.644 -1.632 1.00 91.31 80 LYS A N 1
ATOM 647 C CA . LYS A 1 80 ? -0.662 10.343 -0.653 1.00 91.31 80 LYS A CA 1
ATOM 648 C C . LYS A 1 80 ? -1.194 9.362 0.384 1.00 91.31 80 LYS A C 1
ATOM 650 O O . LYS A 1 80 ? -2.238 9.605 0.982 1.00 91.31 80 LYS A O 1
ATOM 655 N N . PHE A 1 81 ? -0.451 8.286 0.615 1.00 90.81 81 PHE A N 1
ATOM 656 C CA . PHE A 1 81 ? -0.728 7.299 1.654 1.00 90.81 81 PHE A CA 1
ATOM 657 C C . PHE A 1 81 ? 0.512 7.160 2.536 1.00 90.81 81 PHE A C 1
ATOM 659 O O . PHE A 1 81 ? 1.611 6.951 2.030 1.00 90.81 81 PHE A O 1
ATOM 666 N N . VAL A 1 82 ? 0.352 7.348 3.846 1.00 91.06 82 VAL A N 1
ATOM 667 C CA . VAL A 1 82 ? 1.459 7.305 4.808 1.00 91.06 82 VAL A CA 1
ATOM 668 C C . VAL A 1 82 ? 1.025 6.484 6.009 1.00 91.06 82 VAL A C 1
ATOM 670 O O . VAL A 1 82 ? 0.059 6.840 6.679 1.00 91.06 82 VAL A O 1
ATOM 673 N N . VAL A 1 83 ? 1.786 5.436 6.311 1.00 89.69 83 VAL A N 1
ATOM 674 C CA . VAL A 1 83 ? 1.680 4.682 7.562 1.00 89.69 83 VAL A CA 1
ATOM 675 C C . VAL A 1 83 ? 2.843 5.101 8.448 1.00 89.69 83 VAL A C 1
ATOM 677 O O . VAL A 1 83 ? 3.993 5.090 8.013 1.00 89.69 83 VAL A O 1
ATOM 680 N N . LYS A 1 84 ? 2.546 5.510 9.681 1.00 89.44 84 LYS A N 1
ATOM 681 C CA . LYS A 1 84 ? 3.557 5.806 10.698 1.00 89.44 84 LYS A CA 1
ATOM 682 C C . LYS A 1 84 ? 3.384 4.816 11.835 1.00 89.44 84 LYS A C 1
ATOM 684 O O . LYS A 1 84 ? 2.300 4.743 12.403 1.00 89.44 84 LYS A O 1
ATOM 689 N N . ASN A 1 85 ? 4.452 4.108 12.177 1.00 82.69 85 ASN A N 1
ATOM 690 C CA . ASN A 1 85 ? 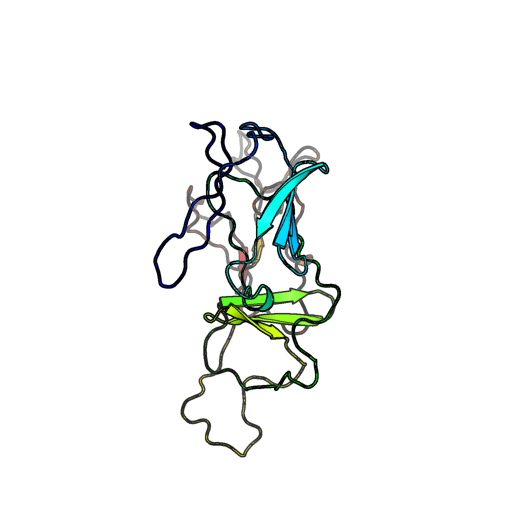4.521 3.318 13.394 1.00 82.69 85 ASN A CA 1
ATOM 691 C C . ASN A 1 85 ? 5.703 3.838 14.227 1.00 82.69 85 ASN A C 1
ATOM 693 O O . ASN A 1 85 ? 6.817 3.872 13.703 1.00 82.69 85 ASN A O 1
ATOM 697 N N . PRO A 1 86 ? 5.488 4.306 15.471 1.00 77.88 86 PRO A N 1
ATOM 698 C CA . PRO A 1 86 ? 6.577 4.766 16.332 1.00 77.88 86 PRO A CA 1
ATOM 699 C C . PRO A 1 86 ? 7.508 3.632 16.785 1.00 77.88 86 PRO A C 1
ATOM 701 O O . PRO A 1 86 ? 8.583 3.922 17.301 1.00 77.88 86 PRO A O 1
ATOM 704 N N . GLN A 1 87 ? 7.111 2.369 16.607 1.00 73.12 87 GLN A N 1
ATOM 705 C CA . GLN A 1 87 ? 7.908 1.194 16.951 1.00 73.12 87 GLN A CA 1
ATOM 706 C C . GLN A 1 87 ? 8.075 0.270 15.733 1.00 73.12 87 GLN A C 1
ATOM 708 O O . GLN A 1 87 ? 7.209 0.241 14.856 1.00 73.12 87 GLN A O 1
ATOM 713 N N . PRO A 1 88 ? 9.172 -0.495 15.635 1.00 66.06 88 PRO A N 1
ATOM 714 C CA . PRO A 1 88 ? 9.281 -1.545 14.629 1.00 66.06 88 PRO A CA 1
ATOM 715 C C . PRO A 1 88 ? 8.178 -2.599 14.839 1.00 66.06 88 PRO A C 1
ATOM 717 O O . PRO A 1 88 ? 7.949 -3.043 15.960 1.00 66.06 88 PRO A O 1
ATOM 720 N N . ILE A 1 89 ? 7.480 -2.982 13.759 1.00 63.91 89 ILE A N 1
ATOM 721 C CA . ILE A 1 89 ? 6.357 -3.949 13.792 1.00 63.91 89 ILE A CA 1
ATOM 722 C C . ILE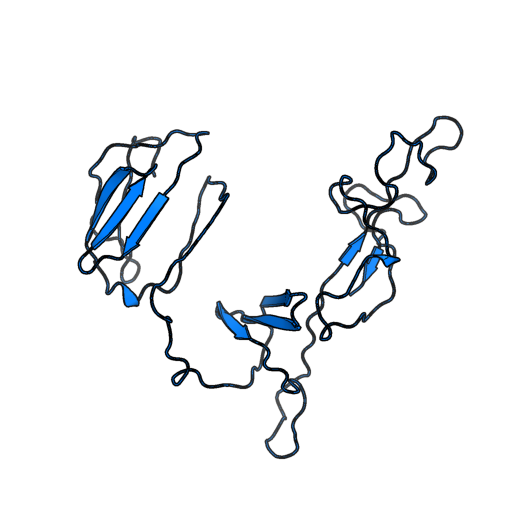 A 1 89 ? 6.834 -5.339 14.242 1.00 63.91 89 ILE A C 1
ATOM 724 O O . ILE A 1 89 ? 6.099 -6.060 14.908 1.00 63.91 89 ILE A O 1
ATOM 728 N N . ILE A 1 90 ? 8.067 -5.700 13.885 1.00 63.97 90 ILE A N 1
ATOM 729 C CA . ILE A 1 90 ? 8.719 -6.959 14.243 1.00 63.97 90 ILE A CA 1
ATOM 730 C C . ILE A 1 90 ? 10.088 -6.608 14.823 1.00 63.97 90 ILE A C 1
ATOM 732 O O . ILE A 1 90 ? 10.800 -5.767 14.263 1.00 63.97 90 ILE A O 1
ATOM 736 N N . ASN A 1 91 ? 10.466 -7.228 15.942 1.00 64.44 91 ASN A N 1
ATOM 737 C CA . ASN A 1 91 ? 11.811 -7.072 16.481 1.00 64.44 91 ASN A CA 1
ATOM 738 C C . ASN A 1 91 ? 12.817 -7.649 15.469 1.00 64.44 91 ASN A C 1
ATOM 740 O O . ASN A 1 91 ? 12.626 -8.778 15.022 1.00 64.44 91 ASN A O 1
ATOM 744 N N . PRO A 1 92 ? 13.912 -6.950 15.125 1.00 62.44 92 PRO A N 1
ATOM 745 C CA . PRO A 1 92 ? 14.920 -7.491 14.216 1.00 62.44 92 PRO A CA 1
ATOM 746 C C . PRO A 1 92 ? 15.490 -8.856 14.630 1.00 62.44 92 PRO A C 1
ATOM 748 O O . PRO A 1 92 ? 15.970 -9.589 13.774 1.00 62.44 92 PRO A O 1
ATOM 751 N N . ARG A 1 93 ? 15.434 -9.207 15.923 1.00 61.28 93 ARG A N 1
ATOM 752 C CA . ARG A 1 93 ? 15.847 -10.524 16.440 1.00 61.28 93 ARG A CA 1
ATOM 753 C C . ARG A 1 93 ? 14.842 -11.642 16.163 1.00 61.28 93 ARG A C 1
ATOM 755 O O . ARG A 1 93 ? 15.238 -12.800 16.145 1.00 61.28 93 ARG A O 1
ATOM 762 N N . ASP A 1 94 ? 13.583 -11.286 15.936 1.00 62.78 94 ASP A N 1
ATOM 763 C CA . ASP A 1 94 ? 12.506 -12.219 15.593 1.00 62.78 94 ASP A CA 1
ATOM 764 C C . ASP A 1 94 ? 12.404 -12.414 14.069 1.00 62.78 94 ASP A C 1
ATOM 766 O O . ASP A 1 94 ? 11.661 -13.270 13.586 1.00 62.78 94 ASP A O 1
ATOM 770 N N . LEU A 1 95 ? 13.166 -11.632 13.292 1.00 62.25 95 LEU A N 1
ATOM 771 C CA . LEU A 1 95 ? 13.353 -11.865 11.867 1.00 62.25 95 LEU A CA 1
ATOM 772 C C . LEU A 1 95 ? 14.323 -13.032 11.680 1.00 62.25 95 LEU A C 1
ATOM 774 O O . LEU A 1 95 ? 15.485 -12.965 12.079 1.00 62.25 95 LEU A O 1
ATOM 778 N N . PHE A 1 96 ? 13.863 -14.084 11.014 1.00 60.25 96 PHE A N 1
ATOM 779 C CA . PHE A 1 96 ? 14.726 -15.152 10.530 1.00 60.25 96 PHE A CA 1
ATOM 780 C C . PHE A 1 96 ? 14.763 -15.134 9.005 1.00 60.25 96 PHE A C 1
ATOM 782 O O . PHE A 1 96 ? 13.761 -14.893 8.327 1.00 60.25 96 PHE A O 1
ATOM 789 N N . TRP A 1 97 ? 15.943 -15.395 8.456 1.00 56.50 97 TRP A N 1
ATOM 790 C CA . TRP A 1 97 ? 16.124 -15.539 7.020 1.00 56.50 97 TRP A CA 1
ATOM 791 C C . TRP A 1 97 ? 15.659 -16.935 6.611 1.00 56.50 97 TRP A C 1
ATOM 793 O O . TRP A 1 97 ? 16.128 -17.930 7.159 1.00 56.50 97 TRP A O 1
ATOM 803 N N . ARG A 1 98 ? 14.744 -17.018 5.641 1.00 55.75 98 ARG A N 1
ATOM 804 C CA . ARG A 1 98 ? 14.393 -18.279 4.978 1.00 55.75 98 ARG A CA 1
ATOM 805 C C . ARG A 1 98 ? 14.682 -18.175 3.490 1.00 55.75 98 ARG A C 1
ATOM 807 O O . ARG A 1 98 ? 14.481 -17.119 2.892 1.00 55.75 98 ARG A O 1
ATOM 814 N N . GLN A 1 99 ? 15.133 -19.275 2.902 1.00 52.97 99 GLN A N 1
ATOM 815 C CA . GLN A 1 99 ? 15.270 -19.386 1.457 1.00 52.97 99 GLN A CA 1
ATOM 816 C C . GLN A 1 99 ? 13.875 -19.415 0.820 1.00 52.97 99 GLN A C 1
ATOM 818 O O . GLN A 1 99 ? 12.971 -20.090 1.316 1.00 52.97 99 GLN A O 1
ATOM 823 N N . LEU A 1 100 ? 13.693 -18.657 -0.260 1.00 56.47 100 LEU A N 1
ATOM 824 C CA . LEU A 1 100 ? 12.450 -18.640 -1.023 1.00 56.47 100 LEU A CA 1
ATOM 825 C C . LEU A 1 100 ? 12.457 -19.745 -2.080 1.00 56.47 100 LEU A C 1
ATOM 827 O O . LEU A 1 100 ? 13.405 -19.857 -2.854 1.00 56.47 100 LEU A O 1
ATOM 831 N N . GLY A 1 101 ? 11.372 -20.515 -2.134 1.00 48.81 101 GLY A N 1
ATOM 832 C CA . GLY A 1 101 ? 10.948 -21.234 -3.331 1.00 48.81 101 GLY A CA 1
ATOM 833 C C . GLY A 1 101 ? 9.670 -20.581 -3.855 1.00 48.81 101 GLY A C 1
ATOM 834 O O . GLY A 1 101 ? 8.691 -20.499 -3.116 1.00 48.81 101 GLY A O 1
ATOM 835 N N . GLY A 1 102 ? 9.678 -20.089 -5.094 1.00 58.16 102 GLY A N 1
ATOM 836 C CA . GLY A 1 102 ? 8.508 -19.487 -5.747 1.00 58.16 102 GLY A CA 1
ATOM 837 C C . GLY A 1 102 ? 8.723 -18.052 -6.231 1.00 58.16 102 GLY A C 1
ATOM 838 O O . GLY A 1 102 ? 9.697 -17.406 -5.863 1.00 58.16 102 GLY A O 1
ATOM 839 N N . HIS A 1 103 ? 7.795 -17.574 -7.064 1.00 65.00 103 HIS A N 1
ATOM 840 C CA . HIS A 1 103 ? 7.861 -16.280 -7.748 1.00 65.00 103 HIS A CA 1
ATOM 841 C C . HIS A 1 103 ? 7.618 -15.093 -6.804 1.00 65.00 103 HIS A C 1
ATOM 843 O O . HIS A 1 103 ? 6.703 -15.118 -5.974 1.00 65.00 103 HIS A O 1
ATOM 849 N N . LEU A 1 104 ? 8.386 -14.016 -6.973 1.00 73.75 104 LEU A N 1
ATOM 850 C CA . LEU A 1 104 ? 8.038 -12.712 -6.419 1.00 73.75 104 LEU A CA 1
ATOM 851 C C . LEU A 1 104 ? 6.983 -12.066 -7.325 1.00 73.75 104 LEU A C 1
ATOM 853 O O . LEU A 1 104 ? 7.045 -12.135 -8.547 1.00 73.75 104 LEU A O 1
ATOM 857 N N . ARG A 1 105 ? 5.968 -11.446 -6.722 1.00 72.31 105 ARG A N 1
ATOM 858 C CA . ARG A 1 105 ? 4.945 -10.689 -7.456 1.00 72.31 105 ARG A CA 1
ATOM 859 C C . ARG A 1 105 ? 5.512 -9.375 -7.993 1.00 72.31 105 ARG A C 1
ATOM 861 O O . ARG A 1 105 ? 5.025 -8.842 -8.987 1.00 72.31 105 ARG A O 1
ATOM 868 N N . ARG A 1 106 ? 6.466 -8.798 -7.266 1.00 78.50 106 ARG A N 1
ATOM 869 C CA . ARG A 1 106 ? 7.145 -7.557 -7.626 1.00 78.50 106 ARG A CA 1
ATOM 870 C C . ARG A 1 106 ? 8.524 -7.549 -6.999 1.00 78.50 106 ARG A C 1
ATOM 872 O O . ARG A 1 106 ? 8.642 -7.873 -5.819 1.00 78.50 106 ARG A O 1
ATOM 879 N N . VAL A 1 107 ? 9.506 -7.100 -7.764 1.00 81.88 107 VAL A N 1
ATOM 880 C CA . VAL A 1 107 ? 10.850 -6.778 -7.295 1.00 81.88 107 VAL A CA 1
ATOM 881 C C . VAL A 1 107 ? 11.129 -5.329 -7.647 1.00 81.88 107 VAL A C 1
ATOM 883 O O . VAL A 1 107 ? 10.736 -4.854 -8.708 1.00 81.88 107 VAL A O 1
ATOM 886 N N . GLU A 1 108 ? 11.752 -4.610 -6.729 1.00 82.38 108 GLU A N 1
ATOM 887 C CA . GLU A 1 108 ? 12.136 -3.217 -6.901 1.00 82.38 108 GLU A CA 1
ATOM 888 C C . GLU A 1 108 ? 13.533 -3.014 -6.326 1.00 82.38 108 GLU A C 1
ATOM 890 O O . GLU A 1 108 ? 13.878 -3.542 -5.266 1.00 82.38 108 GLU A O 1
ATOM 895 N N . SER A 1 109 ? 14.323 -2.186 -6.999 1.00 83.44 109 SER A N 1
ATOM 896 C CA . SER A 1 109 ? 15.624 -1.754 -6.500 1.00 83.44 109 SER A CA 1
ATOM 897 C C . SER A 1 109 ? 15.727 -0.244 -6.554 1.00 83.44 109 SER A C 1
ATOM 899 O O . SER A 1 109 ? 15.178 0.404 -7.444 1.00 83.44 109 SER A O 1
ATOM 901 N N . CYS A 1 110 ? 16.468 0.329 -5.613 1.00 75.25 110 CYS A N 1
ATOM 902 C CA . CYS A 1 110 ? 16.818 1.739 -5.659 1.00 75.25 110 CYS A CA 1
ATOM 903 C C . CYS A 1 110 ? 18.301 1.937 -5.985 1.00 75.25 110 CYS A C 1
ATOM 905 O O . CYS A 1 110 ? 19.134 1.045 -5.810 1.00 75.25 110 CYS A O 1
ATOM 907 N N . VAL A 1 111 ? 18.635 3.169 -6.375 1.00 71.88 111 VAL A N 1
ATOM 908 C CA . VAL A 1 111 ? 20.007 3.595 -6.700 1.00 71.88 111 VAL A CA 1
ATOM 909 C C . VAL A 1 111 ? 21.001 3.423 -5.546 1.00 71.88 111 VAL A C 1
ATOM 911 O O . VAL A 1 111 ? 22.205 3.424 -5.774 1.00 71.88 111 VAL A O 1
ATOM 914 N N . SER A 1 112 ? 20.519 3.258 -4.310 1.00 74.69 112 SER A N 1
ATOM 915 C CA . SER A 1 112 ? 21.345 2.965 -3.131 1.00 74.69 112 SER A CA 1
ATOM 916 C C . SER A 1 112 ? 21.715 1.481 -2.999 1.00 74.69 112 SER A C 1
ATOM 918 O O . SER A 1 112 ? 22.299 1.098 -1.992 1.00 74.69 112 SER A O 1
ATOM 920 N N . GLY A 1 113 ? 21.350 0.635 -3.969 1.00 70.75 113 GLY A N 1
ATOM 921 C CA . GLY A 1 113 ? 21.682 -0.794 -3.983 1.00 70.75 113 GLY A CA 1
ATOM 922 C C . GLY A 1 113 ? 20.713 -1.681 -3.200 1.00 70.75 113 GLY A C 1
ATOM 923 O O . GLY A 1 113 ? 20.783 -2.902 -3.304 1.00 70.75 113 GLY A O 1
ATOM 924 N N . VAL A 1 114 ? 19.759 -1.097 -2.470 1.00 79.94 114 VAL A N 1
ATOM 925 C CA . VAL A 1 114 ? 18.726 -1.871 -1.774 1.00 79.94 114 VAL A CA 1
ATOM 926 C C . VAL A 1 114 ? 17.770 -2.455 -2.806 1.00 79.94 114 VAL A C 1
ATOM 928 O O . VAL A 1 114 ? 17.150 -1.718 -3.571 1.00 79.94 114 VAL A O 1
ATOM 931 N N . THR A 1 115 ? 17.642 -3.779 -2.795 1.00 81.88 115 THR A N 1
ATOM 932 C CA . THR A 1 115 ? 16.672 -4.525 -3.601 1.00 81.88 115 THR A CA 1
ATOM 933 C C . THR A 1 115 ? 15.692 -5.210 -2.664 1.00 81.88 115 THR A C 1
ATOM 935 O O . THR A 1 115 ? 16.096 -5.790 -1.659 1.00 81.88 115 THR A O 1
ATOM 938 N N . TRP A 1 116 ? 14.403 -5.114 -2.955 1.00 82.88 116 TRP A N 1
ATOM 939 C CA . TRP A 1 116 ? 13.339 -5.729 -2.171 1.00 82.88 116 TRP A CA 1
ATOM 940 C C . TRP A 1 116 ? 12.289 -6.337 -3.095 1.00 82.88 116 TRP A C 1
ATOM 942 O O . TRP A 1 116 ? 12.192 -5.979 -4.265 1.00 82.88 116 TRP A O 1
ATOM 952 N N . GLY A 1 117 ? 11.495 -7.263 -2.570 1.00 82.94 117 GLY A N 1
ATOM 953 C CA . GLY A 1 117 ? 10.406 -7.876 -3.316 1.00 82.94 117 GLY A CA 1
ATOM 954 C C . GLY A 1 117 ? 9.203 -8.193 -2.444 1.00 82.94 117 GLY A C 1
ATOM 955 O O . GLY A 1 117 ? 9.303 -8.246 -1.222 1.00 82.94 117 GLY A O 1
ATOM 956 N N . ILE A 1 118 ? 8.047 -8.383 -3.071 1.00 81.81 118 ILE A N 1
ATOM 957 C CA . ILE A 1 118 ? 6.822 -8.843 -2.411 1.00 81.81 118 ILE A CA 1
ATOM 958 C C . ILE A 1 118 ? 6.454 -10.200 -3.001 1.00 81.81 118 ILE A C 1
ATOM 960 O O . ILE A 1 118 ? 6.306 -10.319 -4.217 1.00 81.81 118 ILE A O 1
ATOM 964 N N . GLY A 1 119 ? 6.297 -11.213 -2.151 1.00 79.12 119 GLY A N 1
ATOM 965 C CA . GLY A 1 119 ? 5.799 -12.528 -2.555 1.00 79.12 119 GLY A CA 1
ATOM 966 C C . GLY A 1 119 ? 4.311 -12.504 -2.920 1.00 79.12 119 GLY A C 1
ATOM 967 O O . GLY A 1 119 ? 3.581 -11.568 -2.583 1.00 79.12 119 GLY A O 1
ATOM 968 N N . TYR A 1 120 ? 3.821 -13.547 -3.595 1.00 72.00 120 TYR A N 1
ATOM 969 C CA . TYR A 1 120 ? 2.376 -13.717 -3.836 1.00 72.00 120 TYR A CA 1
ATOM 970 C C . TYR A 1 120 ? 1.558 -13.846 -2.542 1.00 72.00 120 TYR A C 1
ATOM 972 O O . TYR A 1 120 ? 0.370 -13.540 -2.538 1.00 72.00 120 TYR A O 1
ATOM 980 N N . ASP A 1 121 ? 2.204 -14.235 -1.444 1.00 72.75 121 ASP A N 1
ATOM 981 C CA . ASP A 1 121 ? 1.662 -14.270 -0.083 1.00 72.75 121 ASP A CA 1
ATOM 982 C C . ASP A 1 121 ? 1.631 -12.890 0.603 1.00 72.75 121 ASP A C 1
ATOM 984 O O . ASP A 1 121 ? 1.292 -12.795 1.778 1.00 72.75 121 ASP A O 1
ATOM 988 N N . HIS A 1 122 ? 1.983 -11.821 -0.118 1.00 71.69 122 HIS A N 1
ATOM 989 C CA . HIS A 1 122 ? 2.106 -10.450 0.382 1.00 71.69 122 HIS A CA 1
ATOM 990 C C . HIS A 1 122 ? 3.223 -10.226 1.413 1.00 71.69 122 HIS A C 1
ATOM 992 O O . HIS A 1 122 ? 3.302 -9.143 1.998 1.00 71.69 122 HIS A O 1
ATOM 998 N N . THR A 1 123 ? 4.129 -11.189 1.595 1.00 73.38 123 THR A N 1
ATOM 999 C CA . THR A 1 123 ? 5.294 -11.025 2.468 1.00 73.38 123 THR A CA 1
ATOM 1000 C C . THR A 1 123 ? 6.356 -10.166 1.781 1.00 73.38 123 THR A C 1
ATOM 1002 O O . THR A 1 123 ? 6.696 -10.396 0.619 1.00 73.38 123 THR A O 1
ATOM 1005 N N . GLY A 1 124 ? 6.884 -9.171 2.498 1.00 77.38 124 GLY A N 1
ATOM 1006 C CA . GLY A 1 124 ? 7.990 -8.332 2.038 1.00 77.38 124 GLY A CA 1
ATOM 1007 C C . GLY A 1 124 ? 9.353 -8.981 2.288 1.00 77.38 124 GLY A C 1
ATOM 1008 O O . GLY A 1 124 ? 9.605 -9.514 3.366 1.00 77.38 124 GLY A O 1
ATOM 1009 N N . TRP A 1 125 ? 10.240 -8.892 1.304 1.00 75.31 125 TRP A N 1
ATOM 1010 C CA . TRP A 1 125 ? 11.583 -9.468 1.302 1.00 75.31 125 TRP A CA 1
ATOM 1011 C C . TRP A 1 125 ? 12.610 -8.392 0.982 1.00 75.31 125 TRP A C 1
ATOM 1013 O O . TRP A 1 125 ? 12.350 -7.529 0.150 1.00 75.31 125 TRP A O 1
ATOM 1023 N N . VAL A 1 126 ? 13.787 -8.455 1.601 1.00 77.69 126 VAL A N 1
ATOM 1024 C CA . VAL A 1 126 ? 14.918 -7.571 1.288 1.00 77.69 126 VAL A CA 1
ATOM 1025 C C . VAL A 1 126 ? 16.110 -8.432 0.901 1.00 77.69 126 VAL A C 1
ATOM 1027 O O . VAL A 1 126 ? 16.464 -9.370 1.612 1.00 77.69 126 VAL A O 1
ATOM 1030 N N . TYR A 1 127 ? 16.727 -8.108 -0.229 1.00 73.88 127 TYR A N 1
ATO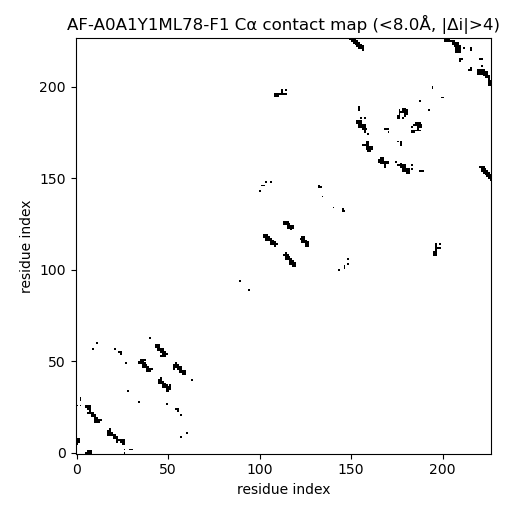M 1031 C CA . TYR A 1 127 ? 17.958 -8.729 -0.683 1.00 73.88 127 TYR A CA 1
ATOM 1032 C C . TYR A 1 127 ? 19.127 -8.248 0.178 1.00 73.88 127 TYR A C 1
ATOM 1034 O O . TYR A 1 127 ? 19.358 -7.047 0.321 1.00 73.88 127 TYR A O 1
ATOM 1042 N N . ASN A 1 128 ? 19.869 -9.189 0.754 1.00 70.31 128 ASN A N 1
ATOM 1043 C CA . ASN A 1 128 ? 20.945 -8.924 1.708 1.00 70.31 128 ASN A CA 1
ATOM 1044 C C . ASN A 1 128 ? 22.345 -9.193 1.129 1.00 70.31 128 ASN A C 1
ATOM 1046 O O . ASN A 1 128 ? 23.270 -9.462 1.891 1.00 70.31 128 ASN A O 1
ATOM 1050 N N . TYR A 1 129 ? 22.506 -9.122 -0.197 1.00 61.09 129 TYR A N 1
ATOM 1051 C CA . TYR A 1 129 ? 23.774 -9.369 -0.902 1.00 61.09 129 TYR A CA 1
ATOM 1052 C C . TYR A 1 129 ? 24.280 -10.822 -0.860 1.00 61.09 129 TYR A C 1
ATOM 1054 O O . TYR A 1 129 ? 25.393 -11.093 -1.309 1.00 61.09 129 TYR A O 1
ATOM 1062 N N . GLY A 1 130 ? 23.479 -11.765 -0.357 1.00 55.78 130 GLY A N 1
ATOM 1063 C CA . GLY A 1 130 ? 23.763 -13.192 -0.489 1.00 55.78 130 GLY A CA 1
ATOM 1064 C C . GLY A 1 130 ? 23.511 -13.684 -1.915 1.00 55.78 130 GLY A C 1
ATOM 1065 O O . GLY A 1 130 ? 22.568 -13.242 -2.563 1.00 55.78 130 GLY A O 1
ATOM 1066 N N . TRP A 1 131 ? 24.321 -14.629 -2.400 1.00 47.19 131 TRP A N 1
ATOM 1067 C CA . TRP A 1 131 ? 24.076 -15.319 -3.670 1.00 47.19 131 TRP A CA 1
ATOM 1068 C C . TRP A 1 131 ? 22.789 -16.152 -3.570 1.00 47.19 131 TRP A C 1
ATOM 1070 O O . TRP A 1 131 ? 22.801 -17.309 -3.160 1.00 47.19 131 TRP A O 1
ATOM 1080 N N . GLY A 1 132 ? 21.652 -15.546 -3.902 1.00 44.97 132 GLY A N 1
ATOM 1081 C CA . GLY A 1 132 ? 20.389 -16.249 -4.073 1.00 44.97 132 GLY A CA 1
ATOM 1082 C C . GLY A 1 132 ? 20.371 -16.931 -5.436 1.00 44.97 132 GLY A C 1
ATOM 1083 O O . GLY A 1 132 ? 20.411 -16.248 -6.453 1.00 44.97 132 GLY A O 1
ATOM 1084 N N . GLY A 1 133 ? 20.317 -18.266 -5.457 1.00 47.34 133 GLY A N 1
ATOM 1085 C CA . GLY A 1 133 ? 20.045 -19.033 -6.680 1.00 47.34 133 GLY A CA 1
ATOM 1086 C C . GLY A 1 133 ? 20.897 -20.280 -6.914 1.00 47.34 133 GLY A C 1
ATOM 1087 O O . GLY A 1 133 ? 20.572 -21.045 -7.815 1.00 47.34 133 GLY A O 1
ATOM 1088 N N . SER A 1 134 ? 21.943 -20.538 -6.122 1.00 43.34 134 SER A N 1
ATOM 1089 C CA . SER A 1 134 ? 22.659 -21.816 -6.201 1.00 43.34 134 SER A CA 1
ATOM 1090 C C . SER A 1 134 ? 23.2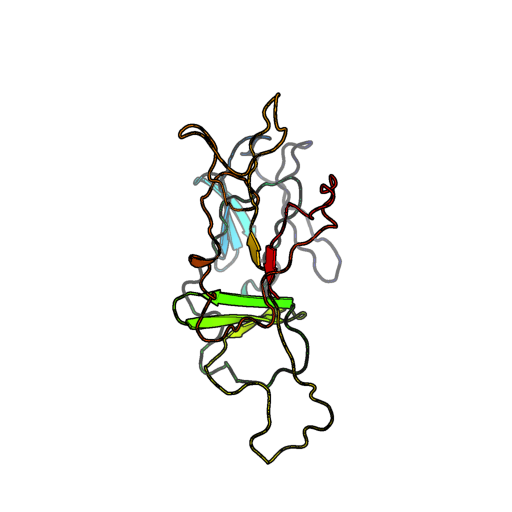26 -22.242 -4.851 1.00 43.34 134 SER A C 1
ATOM 1092 O O . SER A 1 134 ? 23.670 -21.423 -4.048 1.00 43.34 134 SER A O 1
ATOM 1094 N N . PHE A 1 135 ? 23.164 -23.542 -4.593 1.00 46.53 135 PHE A N 1
ATOM 1095 C CA . PHE A 1 135 ? 23.573 -24.173 -3.349 1.00 46.53 135 PHE A CA 1
ATOM 1096 C C . PHE A 1 135 ? 25.093 -24.099 -3.227 1.00 46.53 135 PHE A C 1
ATOM 1098 O O . PHE A 1 135 ? 25.809 -24.625 -4.078 1.00 46.53 135 PHE A O 1
ATOM 1105 N N . ILE A 1 136 ? 25.600 -23.549 -2.124 1.00 45.44 136 ILE A N 1
ATOM 1106 C CA . ILE A 1 136 ? 26.940 -23.910 -1.649 1.00 45.44 136 ILE A CA 1
ATOM 1107 C C . ILE A 1 136 ? 26.809 -25.306 -1.011 1.00 45.44 136 ILE A C 1
ATOM 1109 O O . ILE A 1 136 ? 26.646 -25.462 0.193 1.00 45.44 136 ILE A O 1
ATOM 1113 N N . GLY A 1 137 ? 26.759 -26.321 -1.875 1.00 45.53 137 GLY A N 1
ATOM 1114 C CA . GLY A 1 137 ? 27.297 -27.665 -1.654 1.00 45.53 137 GLY A CA 1
ATOM 1115 C C . GLY A 1 137 ? 26.853 -28.532 -0.468 1.00 45.53 137 GLY A C 1
ATOM 1116 O O . GLY A 1 137 ? 27.669 -29.363 -0.084 1.00 45.53 137 GLY A O 1
ATOM 1117 N N . SER A 1 138 ? 25.652 -28.419 0.128 1.00 46.56 138 SER A N 1
ATOM 1118 C CA . SER A 1 138 ? 25.298 -29.368 1.217 1.00 46.56 138 SER A CA 1
ATOM 1119 C C . SER A 1 138 ? 23.816 -29.681 1.507 1.00 46.56 138 SER A C 1
ATOM 1121 O O . SER A 1 138 ? 23.541 -30.431 2.440 1.00 46.56 138 SER A O 1
ATOM 1123 N N . LEU A 1 139 ? 22.828 -29.176 0.759 1.00 47.59 139 LEU A N 1
ATOM 1124 C CA . LEU A 1 139 ? 21.434 -29.624 0.943 1.00 47.59 139 LEU A CA 1
ATOM 1125 C C . LEU A 1 139 ? 20.740 -29.872 -0.395 1.00 47.59 139 LEU A C 1
ATOM 1127 O O . LEU A 1 139 ? 20.850 -29.052 -1.303 1.00 47.59 139 LEU A O 1
ATOM 1131 N N . ASP A 1 140 ? 20.041 -31.008 -0.475 1.00 49.75 140 ASP A N 1
ATOM 1132 C CA . ASP A 1 140 ? 19.323 -31.509 -1.650 1.00 49.75 140 ASP A CA 1
ATOM 1133 C C . ASP A 1 140 ? 18.481 -30.422 -2.324 1.00 49.75 140 ASP A C 1
ATOM 1135 O O . ASP A 1 140 ? 17.506 -29.900 -1.782 1.00 49.75 140 ASP A O 1
ATOM 1139 N N . SER A 1 141 ? 18.872 -30.107 -3.554 1.00 52.59 141 SER A N 1
ATOM 1140 C CA . SER A 1 141 ? 18.347 -29.031 -4.388 1.00 52.59 141 SER A CA 1
ATOM 1141 C C . SER A 1 141 ? 17.242 -29.463 -5.345 1.00 52.59 141 SER A C 1
ATOM 1143 O O . SER A 1 141 ? 16.822 -28.682 -6.199 1.00 52.59 141 SER A O 1
ATOM 1145 N N . HIS A 1 142 ? 16.765 -30.701 -5.218 1.00 50.53 142 HIS A N 1
ATOM 1146 C CA . HIS A 1 142 ? 16.022 -31.412 -6.259 1.00 50.53 142 HIS A CA 1
ATOM 1147 C C . HIS A 1 142 ? 14.686 -30.777 -6.694 1.00 50.53 142 HIS A C 1
ATOM 1149 O O . HIS A 1 142 ? 14.128 -31.213 -7.693 1.00 50.53 142 HIS A O 1
ATOM 1155 N N . ASN A 1 143 ? 14.199 -29.735 -6.007 1.00 49.12 143 ASN A N 1
ATOM 1156 C CA . ASN A 1 143 ? 12.940 -29.044 -6.320 1.00 49.12 143 ASN A CA 1
ATOM 1157 C C . ASN A 1 143 ? 13.060 -27.508 -6.404 1.00 49.12 143 ASN A C 1
ATOM 1159 O O . ASN A 1 143 ? 12.047 -26.812 -6.331 1.00 49.12 143 ASN A O 1
ATOM 1163 N N . ILE A 1 144 ? 14.272 -26.954 -6.522 1.00 48.31 144 ILE A N 1
ATOM 1164 C CA . ILE A 1 144 ? 14.479 -25.500 -6.593 1.00 48.31 144 ILE A CA 1
ATOM 1165 C C . ILE A 1 144 ? 14.991 -25.135 -7.987 1.00 48.31 144 ILE A C 1
ATOM 1167 O O . ILE A 1 144 ? 16.161 -25.326 -8.309 1.00 48.31 144 ILE A O 1
ATOM 1171 N N . ASN A 1 145 ? 14.092 -24.597 -8.811 1.00 51.28 145 ASN A N 1
ATOM 1172 C CA . ASN A 1 145 ? 14.436 -24.050 -10.121 1.00 51.28 145 ASN A CA 1
ATOM 1173 C C . ASN A 1 145 ? 15.104 -22.677 -9.969 1.00 51.28 145 ASN A C 1
ATOM 1175 O O . ASN A 1 145 ? 14.742 -21.899 -9.082 1.00 51.28 145 ASN A O 1
ATOM 1179 N N . SER A 1 146 ? 16.046 -22.359 -10.860 1.00 54.91 146 SER A N 1
ATOM 1180 C CA . SER A 1 146 ? 16.602 -21.009 -10.978 1.00 54.91 146 SER A CA 1
ATOM 1181 C C . SER A 1 146 ? 15.481 -20.006 -11.248 1.00 54.91 146 SER A C 1
ATOM 1183 O O . SER A 1 146 ? 14.660 -20.223 -12.141 1.00 54.91 146 SER A O 1
ATOM 1185 N N . MET A 1 147 ? 15.455 -18.912 -10.493 1.00 59.94 147 MET A N 1
ATOM 1186 C CA . MET A 1 147 ? 14.461 -17.853 -10.641 1.00 59.94 147 MET A CA 1
ATOM 1187 C C . MET A 1 147 ? 15.097 -16.619 -11.278 1.00 59.94 147 MET A C 1
ATOM 1189 O O . MET A 1 147 ? 16.212 -16.236 -10.927 1.00 59.94 147 MET A O 1
ATOM 1193 N N . THR A 1 148 ? 14.372 -15.995 -12.201 1.00 63.84 148 THR A N 1
ATOM 1194 C CA . THR A 1 148 ? 14.756 -14.739 -12.847 1.00 63.84 148 THR A CA 1
ATOM 1195 C C . THR A 1 148 ? 13.553 -13.807 -12.812 1.00 63.84 148 THR A C 1
ATOM 1197 O O . THR A 1 148 ? 12.463 -14.199 -13.228 1.00 63.84 148 THR A O 1
ATOM 1200 N N . ASP A 1 149 ? 13.749 -12.600 -12.292 1.00 65.56 149 ASP A N 1
ATOM 1201 C CA . ASP A 1 149 ? 12.801 -11.496 -12.411 1.00 65.56 149 ASP A CA 1
ATOM 1202 C C . ASP A 1 149 ? 13.274 -10.581 -13.549 1.00 65.56 149 ASP A C 1
ATOM 1204 O O . ASP A 1 149 ? 14.455 -10.238 -13.614 1.00 65.56 149 ASP A O 1
ATOM 1208 N N . SER A 1 150 ? 12.354 -10.190 -14.433 1.00 71.12 150 SER A N 1
ATOM 1209 C CA . SER A 1 150 ? 12.613 -9.293 -15.569 1.00 71.12 150 SER A CA 1
ATOM 1210 C C . SER A 1 150 ? 11.760 -8.034 -15.456 1.00 71.12 150 SER A C 1
ATOM 1212 O O . SER A 1 150 ? 10.635 -8.073 -14.949 1.00 71.12 150 SER A O 1
ATOM 1214 N N . GLN A 1 151 ? 12.292 -6.908 -15.932 1.00 70.75 151 GLN A N 1
ATOM 1215 C CA . GLN A 1 151 ? 11.581 -5.634 -15.955 1.00 70.75 151 GLN A CA 1
ATOM 1216 C C . GLN A 1 151 ? 11.767 -4.943 -17.302 1.00 70.75 151 GLN A C 1
ATOM 1218 O O . GLN A 1 151 ? 12.875 -4.558 -17.661 1.00 70.75 151 GLN A O 1
ATOM 1223 N N . ASP A 1 152 ? 10.649 -4.676 -17.976 1.00 74.50 152 ASP A N 1
ATOM 1224 C CA . ASP A 1 152 ? 10.667 -4.002 -19.269 1.00 74.50 152 ASP A CA 1
ATOM 1225 C C . ASP A 1 152 ? 10.854 -2.489 -19.120 1.00 74.50 152 ASP A C 1
ATOM 1227 O O . ASP A 1 152 ? 10.028 -1.786 -18.522 1.00 74.50 152 ASP A O 1
ATOM 1231 N N . TYR A 1 153 ? 11.885 -1.960 -19.774 1.00 73.81 153 TYR A N 1
ATOM 1232 C CA . TYR A 1 153 ? 12.043 -0.523 -19.984 1.00 73.81 153 TYR A CA 1
ATOM 1233 C C . TYR A 1 153 ? 11.595 -0.131 -21.386 1.00 73.81 153 TYR A C 1
ATOM 1235 O O . TYR A 1 153 ? 12.104 -0.659 -22.366 1.00 73.81 153 TYR A O 1
ATOM 1243 N N . ARG A 1 154 ? 10.660 0.826 -21.480 1.00 77.69 154 ARG A N 1
ATOM 1244 C CA . ARG A 1 154 ? 10.110 1.312 -22.757 1.00 77.69 154 ARG A CA 1
ATOM 1245 C C . ARG A 1 154 ? 10.521 2.749 -23.030 1.00 77.69 154 ARG A C 1
ATOM 1247 O O . ARG A 1 154 ? 10.270 3.637 -22.210 1.00 77.69 154 ARG A O 1
ATOM 1254 N N . LEU A 1 155 ? 11.106 2.967 -24.202 1.00 77.94 155 LEU A N 1
ATOM 1255 C CA . LEU A 1 155 ? 11.442 4.283 -24.735 1.00 77.94 155 LEU A CA 1
ATOM 1256 C C . LEU A 1 155 ? 10.614 4.578 -25.989 1.00 77.94 155 LEU A C 1
ATOM 1258 O O . LEU A 1 155 ? 10.395 3.677 -26.796 1.00 77.94 155 LEU A O 1
ATOM 1262 N N . TYR A 1 156 ? 10.194 5.835 -26.147 1.00 76.69 156 TYR A N 1
ATOM 1263 C CA . TYR A 1 156 ? 9.333 6.280 -27.241 1.00 76.69 156 TYR A CA 1
ATOM 1264 C C . TYR A 1 156 ? 10.058 7.310 -28.100 1.00 76.69 156 TYR A C 1
ATOM 1266 O O . TYR A 1 156 ? 10.580 8.294 -27.574 1.00 76.69 156 TYR A O 1
ATOM 1274 N N . GLU A 1 157 ? 10.064 7.106 -29.413 1.00 79.88 157 GLU A N 1
ATOM 1275 C CA . GLU A 1 157 ? 10.511 8.106 -30.380 1.00 79.88 157 GLU A CA 1
ATOM 1276 C C . GLU A 1 157 ? 9.323 8.975 -30.820 1.00 79.88 157 GLU A C 1
ATOM 1278 O O . GLU A 1 157 ? 8.280 8.463 -31.223 1.00 79.88 157 GLU A O 1
ATOM 1283 N N . ASN A 1 158 ? 9.462 10.297 -30.732 1.00 76.06 158 ASN A N 1
ATOM 1284 C CA . ASN A 1 158 ? 8.442 11.257 -31.148 1.00 76.06 158 ASN A CA 1
ATOM 1285 C C . ASN A 1 158 ? 8.756 11.780 -32.544 1.00 76.06 158 ASN A C 1
ATOM 1287 O O . ASN A 1 158 ? 9.743 12.479 -32.715 1.00 76.06 158 ASN A O 1
ATOM 1291 N N . GLN A 1 159 ? 7.887 11.548 -33.521 1.00 73.25 159 GLN A N 1
ATOM 1292 C CA . GLN A 1 159 ? 8.069 12.079 -34.871 1.00 73.25 159 GLN A CA 1
ATOM 1293 C C . GLN A 1 159 ? 7.211 13.318 -35.136 1.00 73.25 159 GLN A C 1
ATOM 1295 O O . GLN A 1 159 ? 6.118 13.488 -34.588 1.00 73.25 159 GLN A O 1
ATOM 1300 N N . ARG A 1 160 ? 7.681 14.165 -36.053 1.00 76.06 160 ARG A N 1
ATOM 1301 C CA . ARG A 1 160 ? 6.932 15.305 -36.582 1.00 76.06 160 ARG A CA 1
ATOM 1302 C C . ARG A 1 160 ? 6.377 14.981 -37.959 1.00 76.06 160 ARG A C 1
ATOM 1304 O O . ARG A 1 160 ? 7.134 14.650 -38.859 1.00 76.06 160 ARG A O 1
ATOM 1311 N N . TRP A 1 161 ? 5.074 15.152 -38.155 1.00 78.12 161 TRP A N 1
ATOM 1312 C CA . TRP A 1 161 ? 4.492 15.086 -39.493 1.00 78.12 161 TRP A CA 1
ATOM 1313 C C . TRP A 1 161 ? 4.727 16.387 -40.263 1.00 78.12 161 TRP A C 1
ATOM 1315 O O . TRP A 1 161 ? 4.556 17.482 -39.718 1.00 78.12 161 TRP A O 1
ATOM 1325 N N . ASN A 1 162 ? 5.083 16.271 -41.539 1.00 75.88 162 ASN A N 1
ATOM 1326 C CA . ASN A 1 162 ? 5.124 17.382 -42.472 1.00 75.88 162 ASN A CA 1
ATOM 1327 C C . ASN A 1 162 ? 4.474 17.010 -43.826 1.00 75.88 162 ASN A C 1
ATOM 1329 O O . ASN A 1 162 ? 4.495 15.842 -44.212 1.00 75.88 162 ASN A O 1
ATOM 1333 N N . PRO A 1 163 ? 3.923 17.986 -44.574 1.00 74.69 163 PRO A N 1
ATOM 1334 C CA . PRO A 1 163 ? 3.135 17.702 -45.778 1.00 74.69 163 PRO A CA 1
ATOM 1335 C C . PRO A 1 163 ? 3.926 17.158 -46.975 1.00 74.69 163 PRO A C 1
ATOM 1337 O O . PRO A 1 163 ? 3.313 16.670 -47.918 1.00 74.69 163 PRO A O 1
ATOM 1340 N N . VAL A 1 164 ? 5.256 17.293 -46.979 1.00 79.88 164 VAL A N 1
ATOM 1341 C CA . VAL A 1 164 ? 6.100 17.004 -48.152 1.00 79.88 164 VAL A CA 1
ATOM 1342 C C . VAL A 1 164 ? 6.774 15.640 -48.037 1.00 79.88 164 VAL A C 1
ATOM 1344 O O . VAL A 1 164 ? 6.814 14.896 -49.011 1.00 79.88 164 VAL A O 1
ATOM 1347 N N . SER A 1 165 ? 7.293 15.298 -46.857 1.00 76.44 165 SER A N 1
ATOM 1348 C CA . SER A 1 165 ? 8.008 14.044 -46.598 1.00 76.44 165 SER A CA 1
ATOM 1349 C C . SER A 1 165 ? 7.348 13.155 -45.545 1.00 76.44 165 SER A C 1
ATOM 1351 O O . SER A 1 165 ? 7.873 12.090 -45.239 1.00 76.44 165 SER A O 1
ATOM 1353 N N . GLY A 1 166 ? 6.186 13.542 -45.012 1.00 77.88 166 GLY A N 1
ATOM 1354 C CA . GLY A 1 166 ? 5.478 12.753 -44.008 1.00 77.88 166 GLY A CA 1
ATOM 1355 C C . GLY A 1 166 ? 6.116 12.865 -42.624 1.00 77.88 166 GLY A C 1
ATOM 1356 O O . GLY A 1 166 ? 6.520 13.950 -42.203 1.00 77.88 166 GLY A O 1
ATOM 1357 N N . TYR A 1 167 ? 6.147 11.768 -41.870 1.00 72.44 167 TYR A N 1
ATOM 1358 C CA . TYR A 1 167 ? 6.744 11.755 -40.535 1.00 72.44 167 TYR A CA 1
ATOM 1359 C C . TYR A 1 167 ? 8.273 11.826 -40.602 1.00 72.44 167 TYR A C 1
ATOM 1361 O O . TYR A 1 167 ? 8.903 11.183 -41.433 1.00 72.44 167 TYR A O 1
ATOM 1369 N N . THR A 1 168 ? 8.872 12.626 -39.721 1.00 70.75 168 THR A N 1
ATOM 1370 C CA . THR A 1 168 ? 10.322 12.796 -39.620 1.00 70.75 168 THR A CA 1
ATOM 1371 C C . THR A 1 168 ? 10.801 12.746 -38.170 1.00 70.75 168 THR A C 1
ATOM 1373 O O . THR A 1 168 ? 10.129 13.247 -37.264 1.00 70.75 168 THR A O 1
ATOM 1376 N N . SER A 1 169 ? 11.995 12.180 -37.963 1.00 69.31 169 SER A N 1
ATOM 1377 C CA . SER A 1 169 ? 12.742 12.183 -36.698 1.00 69.31 169 SER A CA 1
ATOM 1378 C C . SER A 1 169 ? 13.591 13.454 -36.499 1.00 69.31 169 SER A C 1
ATOM 1380 O O . SER A 1 169 ? 14.379 13.566 -35.561 1.00 69.31 169 SER A O 1
ATOM 1382 N N . THR A 1 170 ? 13.450 14.452 -37.375 1.00 75.88 170 THR A N 1
ATOM 1383 C CA . THR A 1 170 ? 14.036 15.784 -37.178 1.00 75.88 170 THR A CA 1
ATOM 1384 C C . THR A 1 170 ? 12.979 16.761 -36.680 1.00 75.88 170 THR A C 1
ATOM 1386 O O . THR A 1 170 ? 12.048 17.125 -37.397 1.00 75.88 170 THR A O 1
ATOM 1389 N N . GLY A 1 171 ? 13.131 17.183 -35.425 1.00 73.12 171 GLY A N 1
ATOM 1390 C CA . GLY A 1 171 ? 12.273 18.180 -34.790 1.00 73.12 171 GLY A CA 1
ATOM 1391 C C . GLY A 1 171 ? 12.789 19.610 -34.954 1.00 73.12 171 GLY A C 1
ATOM 1392 O O . GLY A 1 171 ? 13.973 19.854 -35.188 1.00 73.12 171 GLY A O 1
ATOM 1393 N N . LEU A 1 172 ? 11.889 20.572 -34.781 1.00 78.81 172 LEU A N 1
ATOM 1394 C CA . LEU A 1 172 ? 12.210 21.974 -34.544 1.00 78.81 172 LEU A CA 1
ATOM 1395 C C . LEU A 1 172 ? 12.433 22.241 -33.046 1.00 78.81 172 LEU A C 1
ATOM 1397 O O . LEU A 1 172 ? 11.969 21.474 -32.204 1.00 78.81 172 LEU A O 1
ATOM 1401 N N . PRO A 1 173 ? 13.060 23.376 -32.683 1.00 75.12 173 PRO A N 1
ATOM 1402 C CA . PRO A 1 173 ? 13.278 23.753 -31.283 1.00 75.12 173 PRO A CA 1
ATOM 1403 C C . PRO A 1 173 ? 12.005 23.834 -30.424 1.00 75.12 173 PRO A C 1
ATOM 1405 O O . PRO A 1 173 ? 12.083 23.755 -29.203 1.00 75.12 173 PRO A O 1
ATOM 1408 N N . THR A 1 174 ? 10.841 24.011 -31.052 1.00 78.94 174 THR A N 1
ATOM 1409 C CA . THR A 1 174 ? 9.526 24.066 -30.395 1.00 78.94 174 THR A CA 1
ATOM 1410 C C . THR A 1 174 ? 8.877 22.698 -30.196 1.00 78.94 174 THR A C 1
ATOM 1412 O O . THR A 1 174 ? 7.832 22.614 -29.553 1.00 78.94 174 THR A O 1
ATOM 1415 N N . ASP A 1 175 ? 9.436 21.642 -30.785 1.00 75.00 175 ASP A N 1
ATOM 1416 C CA . ASP A 1 175 ? 8.845 20.311 -30.738 1.00 75.00 175 ASP A CA 1
ATOM 1417 C C . ASP A 1 175 ? 9.153 19.613 -29.408 1.00 75.00 175 ASP A C 1
ATOM 1419 O O . ASP A 1 175 ? 10.036 20.004 -28.638 1.00 75.00 175 ASP A O 1
ATOM 1423 N N . ARG A 1 176 ? 8.395 18.550 -29.118 1.00 75.62 176 ARG A N 1
ATOM 1424 C CA . ARG A 1 176 ? 8.674 17.694 -27.961 1.00 75.62 176 ARG A CA 1
ATOM 1425 C C . ARG A 1 176 ? 10.034 17.025 -28.125 1.00 75.62 176 ARG A C 1
ATOM 1427 O O . ARG A 1 176 ? 10.580 16.921 -29.221 1.00 75.62 176 ARG A O 1
ATOM 1434 N N . HIS A 1 177 ? 10.565 16.519 -27.019 1.00 82.00 177 HIS A N 1
ATOM 1435 C CA . HIS A 1 177 ? 11.802 15.754 -27.051 1.00 82.00 177 HIS A CA 1
ATOM 1436 C C . HIS A 1 177 ? 11.697 14.580 -28.022 1.00 82.00 177 HIS A C 1
ATOM 1438 O O . HIS A 1 177 ? 10.790 13.771 -27.896 1.00 82.00 177 HIS A O 1
ATOM 1444 N N . MET A 1 178 ? 12.6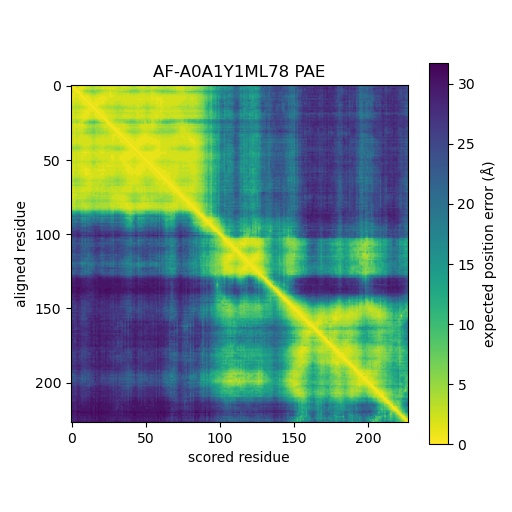55 14.465 -28.942 1.00 80.69 178 MET A N 1
ATOM 1445 C CA . MET A 1 178 ? 12.670 13.413 -29.965 1.00 80.69 178 MET A CA 1
ATOM 1446 C C . MET A 1 178 ? 12.591 11.997 -29.402 1.00 80.69 178 MET A C 1
ATOM 1448 O O . MET A 1 178 ? 12.022 11.119 -30.029 1.00 80.69 178 MET A O 1
ATOM 1452 N N . TRP A 1 179 ? 13.119 11.794 -28.202 1.00 82.44 179 TRP A N 1
ATOM 1453 C CA . TRP A 1 179 ? 12.979 10.554 -27.459 1.00 82.44 179 TRP A CA 1
ATOM 1454 C C . TRP A 1 179 ? 12.440 10.875 -26.068 1.00 82.44 179 TRP A C 1
ATOM 1456 O O . TRP A 1 179 ? 12.902 11.825 -25.415 1.00 82.44 179 TRP A O 1
ATOM 1466 N N . SER A 1 180 ? 11.437 10.122 -25.623 1.00 79.25 180 SER A N 1
ATOM 1467 C CA . SER A 1 180 ? 10.699 10.416 -24.401 1.00 79.25 180 SER A CA 1
ATOM 1468 C C . SER A 1 180 ? 10.194 9.188 -23.654 1.00 79.25 180 SER A C 1
ATOM 1470 O O . SER A 1 180 ? 10.282 8.051 -24.114 1.00 79.25 180 SER A O 1
ATOM 1472 N N . ASP A 1 181 ? 9.633 9.445 -22.473 1.00 78.12 181 ASP A N 1
ATOM 1473 C CA . ASP A 1 181 ? 8.773 8.487 -21.783 1.00 78.12 181 ASP A CA 1
ATOM 1474 C C . ASP A 1 181 ? 7.412 8.325 -22.488 1.00 78.12 181 ASP A C 1
ATOM 1476 O O . ASP A 1 181 ? 7.100 9.030 -23.453 1.00 78.12 181 ASP A O 1
ATOM 1480 N N . ALA A 1 182 ? 6.576 7.426 -21.958 1.00 74.94 182 ALA A N 1
ATOM 1481 C CA . ALA A 1 182 ? 5.240 7.134 -22.484 1.00 74.94 182 ALA A CA 1
ATOM 1482 C C . ALA A 1 182 ? 4.300 8.353 -22.524 1.00 74.94 182 ALA A C 1
ATOM 1484 O O . ALA A 1 182 ? 3.262 8.314 -23.177 1.00 74.94 182 ALA A O 1
ATOM 1485 N N . THR A 1 183 ? 4.626 9.436 -21.811 1.00 76.56 183 THR A N 1
ATOM 1486 C CA . THR A 1 183 ? 3.803 10.652 -21.792 1.00 76.56 183 THR A CA 1
ATOM 1487 C C . THR A 1 183 ? 4.181 11.640 -22.892 1.00 76.56 183 THR A C 1
ATOM 1489 O O . THR A 1 183 ? 3.434 12.590 -23.135 1.00 76.56 183 THR A O 1
ATOM 1492 N N . GLY A 1 184 ? 5.344 11.471 -23.532 1.00 73.25 184 GLY A N 1
ATOM 1493 C CA . GLY A 1 184 ? 5.859 12.418 -24.520 1.00 73.25 184 GLY A CA 1
ATOM 1494 C C . GLY A 1 184 ? 6.465 13.694 -23.926 1.00 73.25 184 GLY A C 1
ATOM 1495 O O . GLY A 1 184 ? 6.847 14.589 -24.678 1.00 73.25 184 GLY A O 1
ATOM 1496 N N . LYS A 1 185 ? 6.504 13.835 -22.591 1.00 76.19 185 LYS A N 1
ATOM 1497 C CA . LYS A 1 185 ? 6.845 15.104 -21.919 1.00 76.19 185 LYS A CA 1
ATOM 1498 C C . LYS A 1 185 ? 8.262 15.147 -21.376 1.00 76.19 185 LYS A C 1
ATOM 1500 O O . LYS A 1 185 ? 8.855 16.220 -21.334 1.00 76.19 185 LYS A O 1
ATOM 1505 N N . GLN A 1 186 ? 8.799 14.014 -20.936 1.00 80.19 186 GLN A N 1
ATOM 1506 C CA . GLN A 1 186 ? 10.159 13.958 -20.409 1.00 80.19 186 GLN A CA 1
ATOM 1507 C C . GLN A 1 186 ? 11.113 13.465 -21.479 1.00 80.19 186 GLN A C 1
ATOM 1509 O O . GLN A 1 186 ? 10.859 12.423 -22.075 1.00 80.19 186 GLN A O 1
ATOM 1514 N N . LYS A 1 187 ? 12.235 14.166 -21.672 1.00 84.25 187 LYS A N 1
ATOM 1515 C CA . LYS A 1 187 ? 13.338 13.650 -22.483 1.00 84.25 187 LYS A CA 1
ATOM 1516 C C . LYS A 1 187 ? 13.839 12.357 -21.856 1.00 84.25 187 LYS A C 1
ATOM 1518 O O . LYS A 1 187 ? 14.182 12.327 -20.675 1.00 84.25 187 LYS A O 1
ATOM 1523 N N . ARG A 1 188 ? 13.916 11.307 -22.656 1.00 81.44 188 ARG A N 1
ATOM 1524 C CA . ARG A 1 188 ? 14.569 10.052 -22.300 1.00 81.44 188 ARG A CA 1
ATOM 1525 C C . ARG A 1 188 ? 15.400 9.658 -23.501 1.00 81.44 188 ARG A C 1
ATOM 1527 O O . ARG A 1 188 ? 14.902 9.733 -24.608 1.00 81.44 188 ARG A O 1
ATOM 1534 N N . THR A 1 189 ? 16.655 9.288 -23.320 1.00 80.19 189 THR A N 1
ATOM 1535 C CA . THR A 1 189 ? 17.455 8.725 -24.413 1.00 80.19 189 THR A CA 1
ATOM 1536 C C . THR A 1 189 ? 17.974 7.367 -23.991 1.00 80.19 189 THR A C 1
ATOM 1538 O O . THR A 1 189 ? 18.147 7.122 -22.796 1.00 80.19 189 THR A O 1
ATOM 1541 N N . ARG A 1 190 ? 18.242 6.498 -24.968 1.00 72.62 190 ARG A N 1
ATOM 1542 C CA . ARG A 1 190 ? 18.788 5.158 -24.729 1.00 72.62 190 ARG A CA 1
ATOM 1543 C C . ARG A 1 190 ? 20.020 5.200 -23.821 1.00 72.62 190 ARG A C 1
ATOM 1545 O O . ARG A 1 190 ? 20.069 4.505 -22.816 1.00 72.62 190 ARG A O 1
ATOM 1552 N N . ASP A 1 191 ? 20.951 6.105 -24.112 1.00 76.56 191 ASP A N 1
ATOM 1553 C CA . ASP A 1 191 ? 22.229 6.215 -23.392 1.00 76.56 191 ASP A CA 1
ATOM 1554 C C . ASP A 1 191 ? 22.086 6.773 -21.962 1.00 76.56 191 ASP A C 1
ATOM 1556 O O . ASP A 1 191 ? 23.024 6.736 -21.169 1.00 76.56 191 ASP A O 1
ATOM 1560 N N . GLN A 1 192 ? 20.913 7.310 -21.613 1.00 76.31 192 GLN A N 1
ATOM 1561 C CA . GLN A 1 192 ? 20.610 7.807 -20.269 1.00 76.31 192 GLN A CA 1
ATOM 1562 C C . GLN A 1 192 ? 19.944 6.752 -19.383 1.00 76.31 192 GLN A C 1
ATOM 1564 O O . GLN A 1 192 ? 19.790 6.987 -18.180 1.00 76.31 192 GLN A O 1
ATOM 1569 N N . VAL A 1 193 ? 19.527 5.613 -19.944 1.00 76.56 193 VAL A N 1
ATOM 1570 C CA . VAL A 1 193 ? 18.879 4.554 -19.171 1.00 76.56 193 VAL A CA 1
ATOM 1571 C C . VAL A 1 193 ? 19.941 3.816 -18.366 1.00 76.56 193 VAL A C 1
ATOM 1573 O O . VAL A 1 193 ? 20.768 3.083 -18.902 1.00 76.56 193 VAL A O 1
ATOM 1576 N N . LYS A 1 194 ? 19.920 4.041 -17.051 1.00 78.75 194 LYS A N 1
ATOM 1577 C CA . LYS A 1 194 ? 20.744 3.317 -16.086 1.00 78.75 194 LYS A CA 1
ATOM 1578 C C . LYS A 1 194 ? 19.919 2.212 -15.455 1.00 78.75 194 LYS A C 1
ATOM 1580 O O . LYS A 1 194 ? 18.745 2.420 -15.148 1.00 78.75 194 LYS A O 1
ATOM 1585 N N . LEU A 1 195 ? 20.567 1.078 -15.227 1.00 79.62 195 LEU A N 1
ATOM 1586 C CA . LEU A 1 195 ? 19.979 -0.023 -14.482 1.00 79.62 195 LEU A CA 1
ATOM 1587 C C . LEU A 1 195 ? 19.592 0.450 -13.066 1.00 79.62 195 LEU A C 1
ATOM 1589 O O . LEU A 1 195 ? 20.304 1.283 -12.492 1.00 79.62 195 LEU A O 1
ATOM 1593 N N . PRO A 1 196 ? 18.484 -0.058 -12.495 1.00 74.44 196 PRO A N 1
ATOM 1594 C CA . PRO A 1 196 ? 17.992 0.366 -11.180 1.00 74.44 196 PRO A CA 1
ATOM 1595 C C . PRO A 1 196 ? 19.019 0.231 -10.052 1.00 74.44 196 PRO A C 1
ATOM 1597 O O . PRO A 1 196 ? 19.041 1.040 -9.124 1.00 74.44 196 PRO A O 1
ATOM 1600 N N . SER A 1 197 ? 19.865 -0.798 -10.128 1.00 77.38 197 SER A N 1
ATOM 1601 C CA . SER A 1 197 ? 20.967 -1.059 -9.205 1.00 77.38 197 SER A CA 1
ATOM 1602 C C . SER A 1 197 ? 22.022 -1.952 -9.869 1.00 77.38 197 SER A C 1
ATOM 1604 O O . SER A 1 197 ? 21.814 -2.454 -10.973 1.00 77.38 197 SER A O 1
ATOM 1606 N N . MET A 1 198 ? 23.135 -2.200 -9.171 1.00 77.69 198 MET A N 1
ATOM 1607 C CA . MET A 1 198 ? 24.190 -3.128 -9.612 1.00 77.69 198 MET A CA 1
ATOM 1608 C C . MET A 1 198 ? 23.758 -4.604 -9.679 1.00 77.69 198 MET A C 1
ATOM 1610 O O . MET A 1 198 ? 24.546 -5.445 -10.096 1.00 77.69 198 MET A O 1
ATOM 1614 N N . HIS A 1 199 ? 22.546 -4.927 -9.220 1.00 73.88 199 HIS A N 1
ATOM 1615 C CA . HIS A 1 199 ? 22.000 -6.287 -9.227 1.00 73.88 199 HIS A CA 1
ATOM 1616 C C . HIS A 1 199 ? 21.164 -6.597 -10.468 1.00 73.88 199 HIS A C 1
ATOM 1618 O O . HIS A 1 199 ? 20.786 -7.745 -10.672 1.00 73.88 199 HIS A O 1
ATOM 1624 N N . TRP A 1 200 ? 20.875 -5.585 -11.283 1.00 75.81 200 TRP A N 1
ATOM 1625 C CA . TRP A 1 200 ? 20.211 -5.762 -12.564 1.00 75.81 200 TRP A CA 1
ATOM 1626 C C . TRP A 1 200 ? 21.253 -5.900 -13.665 1.00 75.81 200 TRP A C 1
ATOM 1628 O O . TRP A 1 200 ? 22.330 -5.310 -13.591 1.00 75.81 200 TRP A O 1
ATOM 1638 N N . GLN A 1 201 ? 20.909 -6.657 -14.698 1.00 81.56 201 GLN A N 1
ATOM 1639 C CA . GLN A 1 201 ? 21.680 -6.767 -15.928 1.00 81.56 201 GLN A CA 1
ATOM 1640 C C . GLN A 1 201 ? 20.716 -6.723 -17.109 1.00 81.56 201 GLN A C 1
ATOM 1642 O O . GLN A 1 201 ? 19.585 -7.185 -16.993 1.00 81.56 201 GLN A O 1
ATOM 1647 N N . TRP A 1 202 ? 21.167 -6.173 -18.232 1.00 80.50 202 TRP A N 1
ATOM 1648 C CA . TRP A 1 202 ? 20.421 -6.265 -19.483 1.00 80.50 202 TRP A CA 1
ATOM 1649 C C . TRP A 1 202 ? 20.446 -7.714 -19.962 1.00 80.50 202 TRP A C 1
ATOM 1651 O O . TRP A 1 202 ? 21.537 -8.270 -20.106 1.00 80.50 202 TRP A O 1
ATOM 1661 N N . VAL A 1 203 ? 19.280 -8.323 -20.201 1.00 75.75 203 VAL A N 1
ATOM 1662 C CA . VAL A 1 203 ? 19.227 -9.684 -20.762 1.00 75.75 203 VAL A CA 1
ATOM 1663 C C . VAL A 1 203 ? 18.878 -9.705 -22.249 1.00 75.75 203 VAL A C 1
ATOM 1665 O O . VAL A 1 203 ? 19.018 -10.746 -22.890 1.00 75.75 203 VAL A O 1
ATOM 1668 N N . SER A 1 204 ? 18.513 -8.559 -22.831 1.00 74.81 204 SER A N 1
ATOM 1669 C CA . SER A 1 204 ? 18.382 -8.384 -24.277 1.00 74.81 204 SER A CA 1
ATOM 1670 C C . SER A 1 204 ? 18.914 -7.034 -24.752 1.00 74.81 204 SER A C 1
ATOM 1672 O O . SER A 1 204 ? 18.970 -6.060 -23.998 1.00 74.81 204 SER A O 1
ATOM 1674 N N . ASP A 1 205 ? 19.236 -6.964 -26.044 1.00 78.69 205 ASP A N 1
ATOM 1675 C CA . ASP A 1 205 ? 19.366 -5.685 -26.734 1.00 78.69 205 ASP A CA 1
ATOM 1676 C C . ASP A 1 205 ? 18.012 -4.962 -26.788 1.00 78.69 205 ASP A C 1
ATOM 1678 O O . ASP A 1 205 ? 16.950 -5.548 -26.559 1.00 78.69 205 ASP A O 1
ATOM 1682 N N . TRP A 1 206 ? 18.054 -3.668 -27.104 1.00 76.25 206 TRP A N 1
ATOM 1683 C CA . TRP A 1 206 ? 16.854 -2.879 -27.356 1.00 76.25 206 TRP A CA 1
ATOM 1684 C C . TRP A 1 206 ? 16.150 -3.379 -28.619 1.00 76.25 206 TRP A C 1
ATOM 1686 O O . TRP A 1 206 ? 16.731 -3.354 -29.705 1.00 76.25 206 TRP A O 1
ATOM 1696 N N . LEU A 1 207 ? 14.891 -3.787 -28.479 1.00 73.12 207 LEU A N 1
ATOM 1697 C CA . LEU A 1 207 ? 14.084 -4.325 -29.571 1.00 73.12 207 LEU A CA 1
ATOM 1698 C C . LEU A 1 207 ? 12.945 -3.389 -29.932 1.00 73.12 207 LEU A C 1
ATOM 1700 O O . LEU A 1 207 ? 12.243 -2.908 -29.047 1.00 73.12 207 LEU A O 1
ATOM 1704 N N . VAL A 1 208 ? 12.737 -3.206 -31.234 1.00 70.62 208 VAL A N 1
ATOM 1705 C CA . VAL A 1 208 ? 11.605 -2.452 -31.766 1.00 70.62 208 VAL A CA 1
ATOM 1706 C C . VAL A 1 208 ? 10.318 -3.278 -31.610 1.00 70.62 208 VAL A C 1
ATOM 1708 O O . VAL A 1 208 ? 10.255 -4.379 -32.154 1.00 70.62 208 VAL A O 1
ATOM 1711 N N . ASP A 1 209 ? 9.307 -2.798 -30.873 1.00 68.12 209 ASP A N 1
ATOM 1712 C CA . ASP A 1 209 ? 8.009 -3.494 -30.751 1.00 68.12 209 ASP A CA 1
ATOM 1713 C C . ASP A 1 209 ? 6.947 -2.914 -31.703 1.00 68.12 209 ASP A C 1
ATOM 1715 O O . ASP A 1 209 ? 6.560 -1.747 -31.638 1.00 68.12 209 ASP A O 1
ATOM 1719 N N . PHE A 1 210 ? 6.486 -3.794 -32.596 1.00 65.12 210 PHE A N 1
ATOM 1720 C CA . PHE A 1 210 ? 5.588 -3.523 -33.714 1.00 65.12 210 PHE A CA 1
ATOM 1721 C C . PHE A 1 210 ? 4.095 -3.731 -33.378 1.00 65.12 210 PHE A C 1
ATOM 1723 O O . PHE A 1 210 ? 3.240 -3.519 -34.236 1.00 65.12 210 PHE A O 1
ATOM 1730 N N . HIS A 1 211 ? 3.739 -4.170 -32.166 1.00 63.59 211 HIS A N 1
ATOM 1731 C CA . HIS A 1 211 ? 2.374 -4.602 -31.820 1.00 63.59 211 HIS A CA 1
ATOM 1732 C C . HIS A 1 211 ? 1.629 -3.626 -30.890 1.00 63.59 211 HIS A C 1
ATOM 1734 O O . HIS A 1 211 ? 0.815 -4.031 -30.055 1.00 63.59 211 HIS A O 1
ATOM 1740 N N . VAL A 1 212 ? 1.868 -2.321 -31.036 1.00 60.16 212 VAL A N 1
ATOM 1741 C CA . VAL A 1 212 ? 1.252 -1.292 -30.181 1.00 60.16 212 VAL A CA 1
ATOM 1742 C C . VAL A 1 212 ? -0.225 -1.057 -30.539 1.00 60.16 212 VAL A C 1
ATOM 1744 O O . VAL A 1 212 ? -0.556 -0.893 -31.719 1.00 60.16 212 VAL A O 1
ATOM 1747 N N . PRO A 1 213 ? -1.142 -0.977 -29.550 1.00 53.47 213 PRO A N 1
ATOM 1748 C CA . PRO A 1 213 ? -2.530 -0.588 -29.794 1.00 53.47 213 PRO A CA 1
ATOM 1749 C C . PRO A 1 213 ? -2.609 0.815 -30.416 1.00 53.47 213 PRO A C 1
ATOM 1751 O O . PRO A 1 213 ? -2.249 1.800 -29.776 1.00 53.47 213 PRO A O 1
ATOM 1754 N N . GLY A 1 214 ? -3.091 0.906 -31.659 1.00 60.53 214 GLY A N 1
ATOM 1755 C CA . GLY A 1 214 ? -3.064 2.136 -32.467 1.00 60.53 214 GLY A CA 1
ATOM 1756 C C . GLY A 1 214 ? -2.292 1.994 -33.784 1.00 60.53 214 GLY A C 1
ATOM 1757 O O . GLY A 1 214 ? -2.470 2.827 -34.669 1.00 60.53 214 GLY A O 1
ATOM 1758 N N . GLY A 1 215 ? -1.536 0.900 -33.937 1.00 54.06 215 GLY A N 1
ATOM 1759 C CA . GLY A 1 215 ? -0.769 0.573 -35.136 1.00 54.06 215 GLY A CA 1
ATOM 1760 C C . GLY A 1 215 ? 0.605 1.244 -35.168 1.00 54.06 215 GLY A C 1
ATOM 1761 O O . GLY A 1 215 ? 0.817 2.298 -34.576 1.00 54.06 215 GLY A O 1
ATOM 1762 N N . VAL A 1 216 ? 1.525 0.615 -35.893 1.00 56.12 216 VAL A N 1
ATOM 1763 C CA . VAL A 1 216 ? 2.848 1.145 -36.245 1.00 56.12 216 VAL A CA 1
ATOM 1764 C C . VAL A 1 216 ? 2.953 1.187 -37.770 1.00 56.12 216 VAL A C 1
ATOM 1766 O O . VAL A 1 216 ? 2.236 0.454 -38.460 1.00 56.12 216 VAL A O 1
ATOM 1769 N N . ASP A 1 217 ? 3.820 2.033 -38.323 1.00 55.47 217 ASP A N 1
ATOM 1770 C CA . ASP A 1 217 ? 4.140 1.924 -39.749 1.00 55.47 217 ASP A CA 1
ATOM 1771 C C . ASP A 1 217 ? 5.063 0.713 -40.028 1.00 55.47 217 ASP A C 1
ATOM 1773 O O . ASP A 1 217 ? 5.434 -0.042 -39.125 1.00 55.47 217 ASP A O 1
ATOM 1777 N N . ARG A 1 218 ? 5.413 0.499 -41.303 1.00 48.25 218 ARG A N 1
ATOM 1778 C CA . ARG A 1 218 ? 6.149 -0.686 -41.781 1.00 48.25 218 ARG A CA 1
ATOM 1779 C C . ARG A 1 218 ? 7.544 -0.874 -41.166 1.00 48.25 218 ARG A C 1
ATOM 1781 O O . ARG A 1 218 ? 8.107 -1.950 -41.344 1.00 48.25 218 ARG A O 1
ATOM 1788 N N . GLU A 1 219 ? 8.085 0.115 -40.458 1.00 53.22 219 GLU A N 1
ATOM 1789 C CA . GLU A 1 219 ? 9.414 0.060 -39.837 1.00 53.22 219 GLU A CA 1
ATOM 1790 C C . GLU A 1 219 ? 9.371 -0.048 -38.294 1.00 53.22 219 GLU A C 1
ATOM 1792 O O . GLU A 1 219 ? 10.421 -0.133 -37.662 1.00 53.22 219 GLU A O 1
ATOM 1797 N N . GLY A 1 220 ? 8.182 -0.134 -37.674 1.00 47.34 220 GLY A N 1
ATOM 1798 C CA . GLY A 1 220 ? 8.038 -0.550 -36.264 1.00 47.34 220 GLY A CA 1
ATOM 1799 C C . GLY A 1 220 ? 8.080 0.530 -35.202 1.00 47.34 220 GLY A C 1
ATOM 1800 O O . GLY A 1 220 ? 8.259 0.244 -34.024 1.00 47.34 220 GLY A O 1
ATOM 1801 N N . TRP A 1 221 ? 7.901 1.782 -35.579 1.00 55.31 221 TRP A N 1
ATOM 1802 C CA . TRP A 1 221 ? 7.984 2.904 -34.656 1.00 55.31 221 TRP A CA 1
ATOM 1803 C C . TRP A 1 221 ? 6.943 2.791 -33.543 1.00 55.31 221 TRP A C 1
ATOM 1805 O O . TRP A 1 221 ? 5.757 2.972 -33.806 1.00 55.31 221 TRP A O 1
ATOM 1815 N N . GLN A 1 222 ? 7.407 2.536 -32.313 1.00 55.50 222 GLN A N 1
ATOM 1816 C CA . GLN A 1 222 ? 6.920 3.157 -31.067 1.00 55.50 222 GLN A CA 1
ATOM 1817 C C . GLN A 1 222 ? 7.520 2.579 -29.781 1.00 55.50 222 GLN A C 1
ATOM 1819 O O . GLN A 1 222 ? 7.220 3.097 -28.706 1.00 55.50 222 GLN A O 1
ATOM 1824 N N . LEU A 1 223 ? 8.373 1.558 -29.838 1.00 44.12 223 LEU A N 1
ATOM 1825 C CA . LEU A 1 223 ? 8.863 0.912 -28.625 1.00 44.12 223 LEU A CA 1
ATOM 1826 C C . LEU A 1 223 ? 10.281 0.413 -28.814 1.00 44.12 223 LEU A C 1
ATOM 1828 O O . LEU A 1 223 ? 10.496 -0.378 -29.710 1.00 44.12 223 LEU A O 1
ATOM 1832 N N . CYS A 1 224 ? 11.207 0.794 -27.940 1.00 49.12 224 CYS A N 1
ATOM 1833 C CA . CYS A 1 224 ? 12.369 -0.043 -27.665 1.00 49.12 224 CYS A CA 1
ATOM 1834 C C . CYS A 1 224 ? 12.133 -0.719 -26.309 1.00 49.12 224 CYS A C 1
ATOM 1836 O O . CYS A 1 224 ? 11.998 -0.002 -25.317 1.00 49.12 224 CYS A O 1
ATOM 1838 N N . ALA A 1 225 ? 12.037 -2.049 -26.270 1.00 42.16 225 ALA A N 1
ATOM 1839 C CA . ALA A 1 225 ? 11.944 -2.836 -25.040 1.00 42.16 225 ALA A CA 1
ATOM 1840 C C . ALA A 1 225 ? 13.264 -3.567 -24.791 1.00 42.16 225 ALA A C 1
ATOM 1842 O O . ALA A 1 225 ? 13.900 -4.044 -25.731 1.00 42.1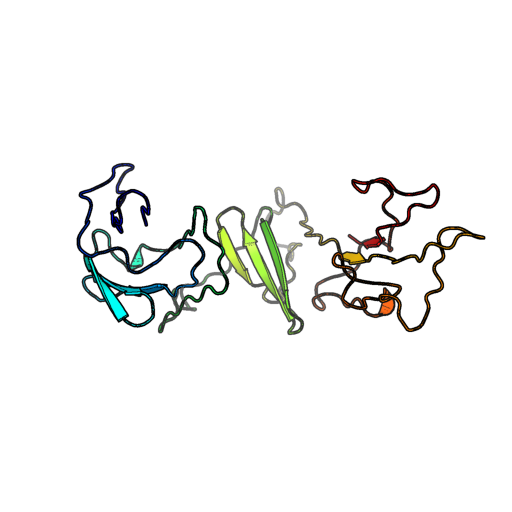6 225 ALA A O 1
ATOM 1843 N N . ALA A 1 226 ? 13.666 -3.647 -23.533 1.00 45.38 226 ALA A N 1
ATOM 1844 C CA . ALA A 1 226 ? 14.731 -4.529 -23.094 1.00 45.38 226 ALA A CA 1
ATOM 1845 C C . ALA A 1 226 ? 14.237 -5.268 -21.850 1.00 45.38 226 ALA A C 1
ATOM 1847 O O . ALA A 1 226 ? 13.634 -4.635 -20.974 1.00 45.38 226 ALA A O 1
ATOM 1848 N N . ALA A 1 227 ? 14.408 -6.589 -21.871 1.00 43.38 227 ALA A N 1
ATOM 1849 C CA . ALA A 1 227 ? 13.966 -7.519 -20.836 1.00 43.38 227 ALA A CA 1
ATOM 1850 C C . ALA A 1 227 ? 15.038 -7.716 -19.756 1.00 43.38 227 ALA A C 1
ATOM 1852 O O . ALA A 1 227 ? 16.236 -7.457 -20.053 1.00 43.38 227 ALA A O 1
#

InterPro domains:
  IPR001079 Galectin, carbohydrate recognition domain [PF00337] (1-77)
  IPR001079 Galectin, carbohydrate recognition domain [PS51304] (1-84)
  IPR001079 Galectin, carbohydrate recognition domain [SM00276] (1-84)
  IPR001079 Galectin, carbohydrate recognition domain [SM00908] (1-83)
  IPR001079 Galectin, carbohydrate recognition domain [cd00070] (1-77)
  IPR006614 Peroxin/Ferlin domain [SM00693] (148-209)
  IPR010482 TECPR1-like, DysF domain [PF06398] (151-214)
  IPR013320 Concanavalin A-like lectin/glucanase domain superfamily [SSF49899] (1-90)
  IPR051513 Tectonin beta-propeller repeat-containing [PTHR23250] (76-223)

Secondary structure (DSSP, 8-stat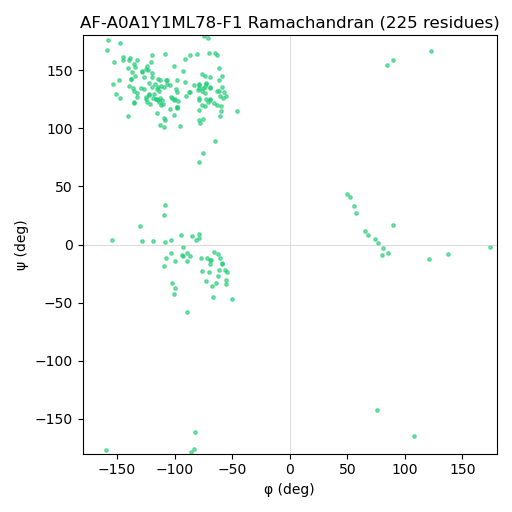e):
-BTTTTB--B--EETTEE-PPB--S-----TT----EEEEE-SSEEEEEETTEEEEEEE-SS-GGG-------SS---S------SS-SS-TTT-------S-EEEEEE-TTS-EEEEETT--EEE--S--TTS--SSS--TT---------EEEEEPPEEETTTEEES---TTSPPSEE-TTS-SB--GGG---SSTT----S--EE----TT---TT-TT-EEE-